Protein AF-A0A6J0NWN3-F1 (afdb_monomer)

Structure (mmCIF, N/CA/C/O backbone):
data_AF-A0A6J0NWN3-F1
#
_entry.id   AF-A0A6J0NWN3-F1
#
loop_
_atom_site.group_PDB
_atom_site.id
_atom_site.type_symbol
_atom_site.label_atom_id
_atom_site.label_alt_id
_atom_site.label_comp_id
_atom_site.label_asym_id
_atom_site.label_entity_id
_atom_site.label_seq_id
_atom_site.pdbx_PDB_ins_code
_atom_site.Cartn_x
_atom_site.Cartn_y
_atom_site.Cartn_z
_atom_site.occupancy
_atom_site.B_iso_or_equiv
_atom_site.auth_seq_id
_atom_site.auth_comp_id
_atom_site.auth_asym_id
_atom_site.auth_atom_id
_atom_site.pdbx_PDB_model_num
ATOM 1 N N . MET A 1 1 ? 22.293 -1.710 -33.296 1.00 41.78 1 MET A N 1
ATOM 2 C CA . MET A 1 1 ? 21.522 -0.456 -33.186 1.00 41.78 1 MET A CA 1
ATOM 3 C C . MET A 1 1 ? 20.021 -0.687 -33.356 1.00 41.78 1 MET A C 1
ATOM 5 O O . MET A 1 1 ? 19.349 -0.685 -32.344 1.00 41.78 1 MET A O 1
ATOM 9 N N . TRP A 1 2 ? 19.490 -1.047 -34.534 1.00 42.94 2 TRP A N 1
ATOM 10 C CA . TRP A 1 2 ? 18.030 -1.229 -34.733 1.00 42.94 2 TRP A CA 1
ATOM 11 C C . TRP A 1 2 ? 17.347 -2.311 -33.869 1.00 42.94 2 TRP A C 1
ATOM 13 O O . TRP A 1 2 ? 16.164 -2.210 -33.553 1.00 42.94 2 TRP A O 1
ATOM 23 N N . LYS A 1 3 ? 18.080 -3.360 -33.472 1.00 55.06 3 LYS A N 1
ATOM 24 C CA . LYS A 1 3 ? 17.537 -4.463 -32.658 1.00 55.06 3 LYS A CA 1
ATOM 25 C C . LYS A 1 3 ? 17.265 -4.073 -31.200 1.00 55.06 3 LYS A C 1
ATOM 27 O O . LYS A 1 3 ? 16.400 -4.683 -30.588 1.00 55.06 3 LYS A O 1
ATOM 32 N N . GLU A 1 4 ? 17.993 -3.096 -30.662 1.00 54.06 4 GLU A N 1
ATOM 33 C CA . GLU A 1 4 ? 17.936 -2.716 -29.242 1.00 54.06 4 GLU A CA 1
ATOM 34 C C . GLU A 1 4 ? 16.808 -1.710 -28.982 1.00 54.06 4 GLU A C 1
ATOM 36 O O . GLU A 1 4 ? 15.993 -1.949 -28.097 1.00 54.06 4 GLU A O 1
ATOM 41 N N . GLU A 1 5 ? 16.653 -0.691 -29.838 1.00 58.50 5 GLU A N 1
ATOM 42 C CA . GLU A 1 5 ? 15.507 0.238 -29.787 1.00 58.50 5 GLU A CA 1
ATOM 43 C C . GLU A 1 5 ? 14.169 -0.489 -29.982 1.00 58.50 5 GLU A C 1
ATOM 45 O O . GLU A 1 5 ? 13.200 -0.222 -29.277 1.00 58.50 5 GLU A O 1
ATOM 50 N N . SER A 1 6 ? 14.117 -1.465 -30.897 1.00 60.59 6 SER A N 1
ATOM 51 C CA . SER A 1 6 ? 12.913 -2.280 -31.125 1.00 60.59 6 SER A CA 1
ATOM 52 C C . SER A 1 6 ? 12.558 -3.145 -29.909 1.00 60.59 6 SER A C 1
ATOM 54 O O . SER A 1 6 ? 11.384 -3.400 -29.644 1.00 60.59 6 SER A O 1
ATOM 56 N N . LEU A 1 7 ? 13.571 -3.604 -29.166 1.00 63.19 7 LEU A N 1
ATOM 57 C CA . LEU A 1 7 ? 13.398 -4.380 -27.941 1.00 63.19 7 LEU A CA 1
ATOM 58 C C . LEU A 1 7 ? 12.872 -3.493 -26.812 1.00 63.19 7 LEU A C 1
ATOM 60 O O . LEU A 1 7 ? 11.888 -3.865 -26.181 1.00 63.19 7 LEU A O 1
ATOM 64 N N . ASP A 1 8 ? 13.448 -2.307 -26.610 1.00 66.19 8 ASP A N 1
ATOM 65 C CA . ASP A 1 8 ? 12.952 -1.312 -25.649 1.00 66.19 8 ASP A CA 1
ATOM 66 C C . ASP A 1 8 ? 11.490 -0.922 -25.934 1.00 66.19 8 ASP A C 1
ATOM 68 O O . ASP A 1 8 ? 10.658 -0.895 -25.022 1.00 66.19 8 ASP A O 1
ATOM 72 N N . LEU A 1 9 ? 11.148 -0.708 -27.210 1.00 69.69 9 LEU A N 1
ATOM 73 C CA . LEU A 1 9 ? 9.812 -0.291 -27.647 1.00 69.69 9 LEU A CA 1
ATOM 74 C C . LEU A 1 9 ? 8.726 -1.356 -27.423 1.00 69.69 9 LEU A C 1
ATOM 76 O O . LEU A 1 9 ? 7.548 -1.017 -27.380 1.00 69.69 9 LEU A O 1
ATOM 80 N N . VAL A 1 10 ? 9.091 -2.634 -27.279 1.00 76.00 10 VAL A N 1
ATOM 81 C CA . VAL A 1 10 ? 8.140 -3.738 -27.058 1.00 76.00 10 VAL A CA 1
ATOM 82 C C . VAL A 1 10 ? 8.166 -4.221 -25.606 1.00 76.00 10 VAL A C 1
ATOM 84 O O . VAL A 1 10 ? 7.109 -4.457 -25.014 1.00 76.00 10 VAL A O 1
ATOM 87 N N . LEU A 1 11 ? 9.345 -4.353 -24.992 1.00 74.56 11 LEU A N 1
ATOM 88 C CA . LEU A 1 11 ? 9.488 -4.913 -23.642 1.00 74.56 11 LEU A CA 1
ATOM 89 C C . LEU A 1 11 ? 8.980 -3.966 -22.548 1.00 74.56 11 LEU A C 1
ATOM 91 O O . LEU A 1 11 ? 8.349 -4.415 -21.593 1.00 74.56 11 LEU A O 1
ATOM 95 N N . VAL A 1 12 ? 9.206 -2.659 -22.696 1.00 73.88 12 VAL A N 1
ATOM 96 C CA . VAL A 1 12 ? 8.743 -1.655 -21.726 1.00 73.88 12 VAL A CA 1
ATOM 97 C C . VAL A 1 12 ? 7.208 -1.581 -21.681 1.00 73.88 12 VAL A C 1
ATOM 99 O O . VAL A 1 12 ? 6.642 -1.786 -20.602 1.00 73.88 12 VAL A O 1
ATOM 102 N N . PRO A 1 13 ? 6.487 -1.355 -22.800 1.00 81.00 13 PRO A N 1
ATOM 103 C CA . PRO A 1 13 ? 5.029 -1.307 -22.764 1.00 81.00 13 PRO A CA 1
ATOM 104 C C . PRO A 1 13 ? 4.400 -2.662 -22.452 1.00 81.00 13 PRO A C 1
ATOM 106 O O . PRO A 1 13 ? 3.373 -2.682 -21.785 1.00 81.00 13 PRO A O 1
ATOM 109 N N . SER A 1 14 ? 5.000 -3.790 -22.852 1.00 77.94 14 SER A N 1
ATOM 110 C CA . SER A 1 14 ? 4.488 -5.111 -22.461 1.00 77.94 14 SER A CA 1
ATOM 111 C C . SER A 1 14 ? 4.636 -5.364 -20.956 1.00 77.94 14 SER A C 1
ATOM 113 O O . SER A 1 14 ? 3.680 -5.804 -20.320 1.00 77.94 14 SER A O 1
ATOM 115 N N . GLY A 1 15 ? 5.773 -5.013 -20.346 1.00 77.75 15 GLY A N 1
ATOM 116 C CA . GLY A 1 15 ? 5.970 -5.113 -18.896 1.00 77.75 15 GLY A CA 1
ATOM 117 C C . GLY A 1 15 ? 5.024 -4.203 -18.107 1.00 77.75 15 GLY A C 1
ATOM 118 O O . GLY A 1 15 ? 4.451 -4.624 -17.100 1.00 77.75 15 GLY A O 1
ATOM 119 N N . LEU A 1 16 ? 4.800 -2.975 -18.585 1.00 79.69 16 LEU A N 1
ATOM 120 C CA . LEU A 1 16 ? 3.795 -2.071 -18.017 1.00 79.69 16 LEU A CA 1
ATOM 121 C C . LEU A 1 16 ? 2.371 -2.605 -18.218 1.00 79.69 16 LEU A C 1
ATOM 123 O O . LEU A 1 16 ? 1.569 -2.544 -17.290 1.00 79.69 16 LEU A O 1
ATOM 127 N N . ALA A 1 17 ? 2.060 -3.175 -19.383 1.00 83.56 17 ALA A N 1
ATOM 128 C CA . ALA A 1 17 ? 0.759 -3.771 -19.666 1.00 83.56 17 ALA A CA 1
ATOM 129 C C . ALA A 1 17 ? 0.465 -4.954 -18.739 1.00 83.56 17 ALA A C 1
ATOM 131 O O . ALA A 1 17 ? -0.656 -5.059 -18.258 1.00 83.56 17 ALA A O 1
ATOM 132 N N . VAL A 1 18 ? 1.455 -5.796 -18.420 1.00 79.88 18 VAL A N 1
ATOM 133 C CA . VAL A 1 18 ? 1.308 -6.883 -17.434 1.00 79.88 18 VAL A CA 1
ATOM 134 C C . VAL A 1 18 ? 0.960 -6.324 -16.050 1.00 79.88 18 VAL A C 1
ATOM 136 O O . VAL A 1 18 ? 0.015 -6.795 -15.417 1.00 79.88 18 VAL A O 1
ATOM 139 N N . MET A 1 19 ? 1.658 -5.276 -15.603 1.00 79.12 19 MET A N 1
ATOM 140 C CA . MET A 1 19 ? 1.384 -4.629 -14.312 1.00 79.12 19 MET A CA 1
ATOM 141 C C . MET A 1 19 ? -0.003 -3.970 -14.275 1.00 79.12 19 MET A C 1
ATOM 143 O O . MET A 1 19 ? -0.746 -4.112 -13.301 1.00 79.12 19 MET A O 1
ATOM 147 N N . VAL A 1 20 ? -0.384 -3.267 -15.346 1.00 80.69 20 VAL A N 1
ATOM 148 C CA . VAL A 1 20 ? -1.708 -2.644 -15.470 1.00 80.69 20 VAL A CA 1
ATOM 149 C C . VAL A 1 20 ? -2.794 -3.714 -15.525 1.00 80.69 20 VAL A C 1
ATOM 151 O O . VAL A 1 20 ? -3.775 -3.608 -14.793 1.00 80.69 20 VAL A O 1
ATOM 154 N N . ALA A 1 21 ? -2.612 -4.772 -16.315 1.00 82.06 21 ALA A N 1
ATOM 155 C CA . ALA A 1 21 ? -3.548 -5.886 -16.404 1.00 82.06 21 ALA A CA 1
ATOM 156 C C . ALA A 1 21 ? -3.744 -6.563 -15.042 1.00 82.06 21 ALA A C 1
ATOM 158 O O . ALA A 1 21 ? -4.883 -6.833 -14.667 1.00 82.06 21 ALA A O 1
ATOM 159 N N . TYR A 1 22 ? -2.672 -6.755 -14.262 1.00 80.69 22 TYR A N 1
ATOM 160 C CA . TYR A 1 22 ? -2.761 -7.262 -12.892 1.00 80.69 22 TYR A CA 1
ATOM 161 C C . TYR A 1 22 ? -3.621 -6.356 -12.000 1.00 80.69 22 TYR A C 1
ATOM 163 O O . TYR A 1 22 ? -4.549 -6.820 -11.334 1.00 80.69 22 TYR A O 1
ATOM 171 N N . HIS A 1 23 ? -3.351 -5.048 -11.996 1.00 80.06 23 HIS A N 1
ATOM 172 C CA . HIS A 1 23 ? -4.093 -4.104 -11.162 1.00 80.06 23 HIS A CA 1
ATOM 173 C C . HIS A 1 23 ? -5.553 -3.930 -11.603 1.00 80.06 23 HIS A C 1
ATOM 175 O O . HIS A 1 23 ? -6.429 -3.809 -10.745 1.00 80.06 23 HIS A O 1
ATOM 181 N N . VAL A 1 24 ? -5.832 -3.982 -12.909 1.00 80.12 24 VAL A N 1
ATOM 182 C CA . VAL A 1 24 ? -7.192 -3.971 -13.468 1.00 80.12 24 VAL A CA 1
ATOM 183 C C . VAL A 1 24 ? -7.934 -5.252 -13.103 1.00 80.12 24 VAL A C 1
ATOM 185 O O . VAL A 1 24 ? -9.054 -5.171 -12.604 1.00 80.12 24 VAL A O 1
ATOM 188 N N . TRP A 1 25 ? -7.317 -6.425 -13.277 1.00 82.31 25 TRP A N 1
ATOM 189 C CA . TRP A 1 25 ? -7.900 -7.711 -12.881 1.00 82.31 25 TRP A CA 1
ATOM 190 C C . TRP A 1 25 ? -8.230 -7.736 -11.390 1.00 82.31 25 TRP A C 1
ATOM 192 O O . TRP A 1 25 ? -9.324 -8.140 -10.988 1.00 82.31 25 TRP A O 1
ATOM 202 N N . LEU A 1 26 ? -7.311 -7.249 -10.559 1.00 73.81 26 LEU A N 1
ATOM 203 C CA . LEU A 1 26 ? -7.526 -7.189 -9.127 1.00 73.81 26 LEU A CA 1
ATOM 204 C C . LEU A 1 26 ? -8.651 -6.210 -8.766 1.00 73.81 26 LEU A C 1
ATOM 206 O O . LEU A 1 26 ? -9.527 -6.559 -7.977 1.00 73.81 26 LEU A O 1
ATOM 210 N N . GLY A 1 27 ? -8.658 -5.006 -9.344 1.00 74.06 27 GLY A N 1
ATOM 211 C CA . GLY A 1 27 ? -9.721 -4.022 -9.130 1.00 74.06 27 GLY A CA 1
ATOM 212 C C . GLY A 1 27 ? -11.088 -4.560 -9.553 1.00 74.06 27 GLY A C 1
ATOM 213 O O . GLY A 1 27 ? -12.051 -4.485 -8.791 1.00 74.06 27 GLY A O 1
ATOM 214 N N . TYR A 1 28 ? -11.151 -5.200 -10.721 1.00 76.38 28 TYR A N 1
ATOM 215 C CA . TYR A 1 28 ? -12.345 -5.874 -11.215 1.00 76.38 28 TYR A CA 1
ATOM 216 C C . TYR A 1 28 ? -12.824 -6.961 -10.246 1.00 76.38 28 TYR A C 1
ATOM 218 O O . TYR A 1 28 ? -14.009 -7.006 -9.912 1.00 76.38 28 TYR A O 1
ATOM 226 N N . THR A 1 29 ? -11.908 -7.787 -9.738 1.00 70.81 29 THR A N 1
ATOM 227 C CA . THR A 1 29 ? -12.209 -8.873 -8.795 1.00 70.81 29 THR A CA 1
ATOM 228 C C . THR A 1 29 ? -12.703 -8.341 -7.446 1.00 70.81 29 THR A C 1
ATOM 230 O O . THR A 1 29 ? -13.654 -8.888 -6.886 1.00 70.81 29 THR A O 1
ATOM 233 N N . ILE A 1 30 ? -12.125 -7.242 -6.946 1.00 69.19 30 ILE A N 1
ATOM 234 C CA . ILE A 1 30 ? -12.577 -6.565 -5.719 1.00 69.19 30 ILE A CA 1
ATOM 235 C C . ILE A 1 30 ? -14.001 -6.021 -5.886 1.00 69.19 30 ILE A C 1
ATOM 237 O O . ILE A 1 30 ? -14.823 -6.188 -4.987 1.00 69.19 30 ILE A O 1
ATOM 241 N N . ILE A 1 31 ? -14.310 -5.407 -7.033 1.00 73.50 31 ILE A N 1
ATOM 242 C CA . ILE A 1 31 ? -15.620 -4.792 -7.289 1.00 73.50 31 ILE A CA 1
ATOM 243 C C . ILE A 1 31 ? -16.705 -5.849 -7.546 1.00 73.50 31 ILE A C 1
ATOM 245 O O . ILE A 1 31 ? -17.793 -5.759 -6.984 1.00 73.50 31 ILE A O 1
ATOM 249 N N . HIS A 1 32 ? -16.425 -6.864 -8.369 1.00 70.75 32 HIS A N 1
ATOM 250 C CA . HIS A 1 32 ? -17.440 -7.830 -8.816 1.00 70.75 32 HIS A CA 1
ATOM 251 C C . HIS A 1 32 ? -17.602 -9.023 -7.872 1.00 70.75 32 HIS A C 1
ATOM 253 O O . HIS A 1 32 ? -18.655 -9.661 -7.852 1.00 70.75 32 HIS A O 1
ATOM 259 N N . ARG A 1 33 ? -16.576 -9.356 -7.079 1.00 63.59 33 ARG A N 1
ATOM 260 C CA . ARG A 1 33 ? -16.606 -10.478 -6.129 1.00 63.59 33 ARG A CA 1
ATOM 261 C C . ARG A 1 33 ? -16.179 -10.036 -4.721 1.00 63.59 33 ARG A C 1
ATOM 263 O O . ARG A 1 33 ? -15.275 -10.644 -4.140 1.00 63.59 33 ARG A O 1
ATOM 270 N N . PRO A 1 34 ? -16.868 -9.049 -4.111 1.00 59.34 34 PRO A N 1
ATOM 271 C CA . PRO A 1 34 ? -16.498 -8.507 -2.807 1.00 59.34 34 PRO A CA 1
ATOM 272 C C . PRO A 1 34 ? -16.633 -9.533 -1.677 1.00 59.34 34 PRO A C 1
ATOM 274 O O . PRO A 1 34 ? -15.983 -9.388 -0.661 1.00 59.34 34 PRO A O 1
ATOM 277 N N . LYS A 1 35 ? -17.423 -10.605 -1.808 1.00 57.88 35 LYS A N 1
ATOM 278 C CA . LYS A 1 35 ? -17.503 -11.653 -0.766 1.00 57.88 35 LYS A CA 1
ATOM 279 C C . LYS A 1 35 ? -16.363 -12.679 -0.824 1.00 57.88 35 LYS A C 1
ATOM 281 O O . LYS A 1 35 ? -16.180 -13.435 0.120 1.00 57.88 35 LYS A O 1
ATOM 286 N N . LEU A 1 36 ? -15.609 -12.715 -1.923 1.00 57.28 36 LEU A N 1
ATOM 287 C CA . LEU A 1 36 ? -14.528 -13.683 -2.149 1.00 57.28 36 LEU A CA 1
ATOM 288 C C . LEU A 1 36 ? -13.138 -13.044 -2.083 1.00 57.28 36 LEU A C 1
ATOM 290 O O . LEU A 1 36 ? -12.136 -13.754 -2.146 1.00 57.28 36 LEU A O 1
ATOM 294 N N . THR A 1 37 ? -13.055 -11.717 -1.975 1.00 63.34 37 THR A N 1
ATOM 295 C CA . THR A 1 37 ? -11.775 -11.013 -1.972 1.00 63.34 37 THR A CA 1
ATOM 296 C C . THR A 1 37 ? -11.187 -10.918 -0.571 1.00 63.34 37 THR A C 1
ATOM 298 O O . THR A 1 37 ? -11.853 -10.564 0.398 1.00 63.34 37 THR A O 1
ATOM 301 N N . ALA A 1 38 ? -9.884 -11.181 -0.458 1.00 67.06 38 ALA A N 1
ATOM 302 C CA . ALA A 1 38 ? -9.172 -11.100 0.816 1.00 67.06 38 ALA A CA 1
ATOM 303 C C . ALA A 1 38 ? -9.248 -9.699 1.452 1.00 67.06 38 ALA A C 1
ATOM 305 O O . ALA A 1 38 ? -9.157 -9.575 2.671 1.00 67.06 38 ALA A O 1
ATOM 306 N N . VAL A 1 39 ? -9.421 -8.650 0.640 1.00 69.75 39 VAL A N 1
ATOM 307 C CA . VAL A 1 39 ? -9.448 -7.238 1.052 1.00 69.75 39 VAL A CA 1
ATOM 308 C C . VAL A 1 39 ? -10.691 -6.887 1.876 1.00 69.75 39 VAL A C 1
ATOM 310 O O . VAL A 1 39 ? -10.566 -6.303 2.952 1.00 69.75 39 VAL A O 1
ATOM 313 N N . SER A 1 40 ? -11.873 -7.258 1.396 1.00 68.69 40 SER A N 1
ATOM 314 C CA . SER A 1 40 ? -13.166 -7.017 2.052 1.00 68.69 40 SER A CA 1
ATOM 315 C C . SER A 1 40 ? -13.342 -7.890 3.291 1.00 68.69 40 SER A C 1
ATOM 317 O O . SER A 1 40 ? -13.757 -7.397 4.333 1.00 68.69 40 SER A O 1
ATOM 319 N N . LEU A 1 41 ? -12.930 -9.157 3.227 1.00 72.31 41 LEU A N 1
ATOM 320 C CA . LEU A 1 41 ? -12.983 -10.043 4.387 1.00 72.31 41 LEU A CA 1
ATOM 321 C C . LEU A 1 41 ? -12.024 -9.577 5.494 1.00 72.31 41 LEU A C 1
ATOM 323 O O . LEU A 1 41 ? -12.393 -9.549 6.662 1.00 72.31 41 LEU A O 1
ATOM 327 N N . ASN A 1 42 ? -10.821 -9.114 5.129 1.00 80.50 42 ASN A N 1
ATOM 328 C CA . ASN A 1 42 ? -9.913 -8.430 6.056 1.00 80.50 42 ASN A CA 1
ATOM 329 C C . ASN A 1 42 ? -10.560 -7.191 6.692 1.00 80.50 42 ASN A C 1
ATOM 331 O O . ASN A 1 42 ? -10.310 -6.896 7.860 1.00 80.50 42 ASN A O 1
ATOM 335 N N . ALA A 1 43 ? -11.342 -6.433 5.918 1.00 81.81 43 ALA A N 1
ATOM 336 C CA . ALA A 1 43 ? -12.027 -5.252 6.422 1.00 81.81 43 ALA A CA 1
ATOM 337 C C . ALA A 1 43 ? -13.088 -5.615 7.468 1.00 81.81 43 ALA A C 1
ATOM 339 O O . ALA A 1 43 ? -13.176 -4.917 8.479 1.00 81.81 43 ALA A O 1
ATOM 340 N N . GLU A 1 44 ? -13.798 -6.730 7.279 1.00 82.81 44 GLU A N 1
ATOM 341 C CA . GLU A 1 44 ? -14.736 -7.270 8.269 1.00 82.81 44 GLU A CA 1
ATOM 342 C C . GLU A 1 44 ? -14.028 -7.835 9.506 1.00 82.81 44 GLU A C 1
ATOM 344 O O . GLU A 1 44 ? -14.414 -7.506 10.623 1.00 82.81 44 GLU A O 1
ATOM 349 N N . SER A 1 45 ? -12.939 -8.601 9.359 1.00 84.81 45 SER A N 1
ATOM 350 C CA . SER A 1 45 ? -12.174 -9.089 10.520 1.00 84.81 45 SER A CA 1
ATOM 351 C C . SER A 1 45 ? -11.648 -7.940 11.382 1.00 84.81 45 SER A C 1
ATOM 353 O O . SER A 1 45 ? -11.703 -7.998 12.608 1.00 84.81 45 SER A O 1
ATOM 355 N N . ARG A 1 46 ? -11.180 -6.855 10.756 1.00 89.00 46 ARG A N 1
ATOM 356 C CA . ARG A 1 46 ? -10.747 -5.651 11.478 1.00 89.00 46 ARG A CA 1
ATOM 357 C C . ARG A 1 46 ? -11.897 -4.897 12.110 1.00 89.00 46 ARG A C 1
ATOM 359 O O . ARG A 1 46 ? -11.729 -4.345 13.190 1.00 89.00 46 ARG A O 1
ATOM 366 N N . ARG A 1 47 ? -13.050 -4.869 11.446 1.00 89.62 47 ARG A N 1
ATOM 367 C CA . ARG A 1 47 ? -14.269 -4.310 12.017 1.00 89.62 47 ARG A CA 1
ATOM 368 C C . ARG A 1 47 ? -14.627 -5.065 13.293 1.00 89.62 47 ARG A C 1
ATOM 370 O O . ARG A 1 47 ? -14.680 -4.432 14.338 1.00 89.62 47 ARG A O 1
ATOM 377 N N . LEU A 1 48 ? -14.741 -6.393 13.245 1.00 87.50 48 LEU A N 1
ATOM 378 C CA . LEU A 1 48 ? -14.985 -7.233 14.425 1.00 87.50 48 LEU A CA 1
ATOM 379 C C . LEU A 1 48 ? -13.938 -7.009 15.523 1.00 87.50 48 LEU A C 1
ATOM 381 O O . LEU A 1 48 ? -14.303 -6.811 16.677 1.00 87.50 48 LEU A O 1
ATOM 385 N N . TRP A 1 49 ? -12.654 -6.943 15.159 1.00 90.69 49 TRP A N 1
ATOM 386 C CA . TRP A 1 49 ? -11.585 -6.621 16.1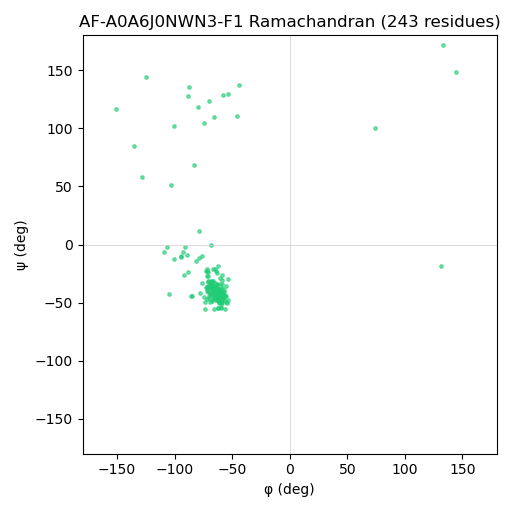05 1.00 90.69 49 TRP A CA 1
ATOM 387 C C . TRP A 1 49 ? -11.817 -5.278 16.811 1.00 90.69 49 TRP A C 1
ATOM 389 O O . TRP A 1 49 ? -11.699 -5.215 18.030 1.00 90.69 49 TRP A O 1
ATOM 399 N N . VAL A 1 50 ? -12.218 -4.222 16.089 1.00 90.88 50 VAL A N 1
ATOM 400 C CA . VAL A 1 50 ? -12.570 -2.928 16.703 1.00 90.88 50 VAL A CA 1
ATOM 401 C C . VAL A 1 50 ? -13.741 -3.076 17.673 1.00 90.88 50 VAL A C 1
ATOM 403 O O . VAL A 1 50 ? -13.664 -2.552 18.780 1.00 90.88 50 VAL A O 1
ATOM 406 N N . PHE A 1 51 ? -14.794 -3.813 17.307 1.00 88.62 51 PHE A N 1
ATOM 407 C CA . PHE A 1 51 ? -15.921 -4.063 18.213 1.00 88.62 51 PHE A CA 1
ATOM 408 C C . PHE A 1 51 ? -15.471 -4.768 19.503 1.00 88.62 51 PHE A C 1
ATOM 410 O O . PHE A 1 51 ? -15.855 -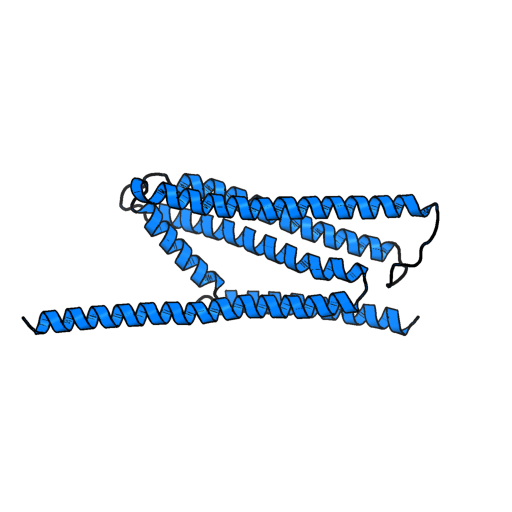4.332 20.582 1.00 88.62 51 PHE A O 1
ATOM 417 N N . CYS A 1 52 ? -14.606 -5.783 19.415 1.00 87.50 52 CYS A N 1
ATOM 418 C CA . CYS A 1 52 ? -14.062 -6.475 20.589 1.00 87.50 52 CYS A CA 1
ATOM 419 C C . CYS A 1 52 ? -13.156 -5.578 21.449 1.00 87.50 52 CYS A C 1
ATOM 421 O O . CYS A 1 52 ? -13.210 -5.627 22.676 1.00 87.50 52 CYS A O 1
ATOM 423 N N . MET A 1 53 ? -12.313 -4.751 20.824 1.00 88.31 53 MET A N 1
ATOM 424 C CA . MET A 1 53 ? -11.417 -3.847 21.555 1.00 88.31 53 MET A CA 1
ATOM 425 C C . MET A 1 53 ? -12.181 -2.726 22.271 1.00 88.31 53 MET A C 1
ATOM 427 O O . MET A 1 53 ? -11.751 -2.284 23.332 1.00 88.31 53 MET A O 1
ATOM 431 N N . MET A 1 54 ? -13.308 -2.279 21.711 1.00 87.19 54 MET A N 1
ATOM 432 C CA . MET A 1 54 ? -14.121 -1.194 22.268 1.00 87.19 54 MET A CA 1
ATOM 433 C C . MET A 1 54 ? -15.203 -1.657 23.256 1.00 87.19 54 MET A C 1
ATOM 435 O O . MET A 1 54 ? -15.816 -0.805 23.895 1.00 87.19 54 MET A O 1
ATOM 439 N N . ASP A 1 55 ? -15.444 -2.966 23.391 1.00 85.88 55 ASP A N 1
ATOM 440 C CA . ASP A 1 55 ? -16.411 -3.516 24.356 1.00 85.88 55 ASP A CA 1
ATOM 441 C C . ASP A 1 55 ? -15.950 -3.324 25.813 1.00 85.88 55 ASP A C 1
ATOM 443 O O . ASP A 1 55 ? -16.742 -2.964 26.684 1.00 85.88 55 ASP A O 1
ATOM 447 N N . ASP A 1 56 ? -14.643 -3.465 26.054 1.00 83.00 56 ASP A N 1
ATOM 448 C CA . ASP A 1 56 ? -14.000 -3.164 27.337 1.00 83.00 56 ASP A CA 1
ATOM 449 C C . ASP A 1 56 ? -12.699 -2.365 27.126 1.00 83.00 56 ASP A C 1
ATOM 451 O O . ASP A 1 56 ? -11.601 -2.935 27.083 1.00 83.00 56 ASP A O 1
ATOM 455 N N . PRO A 1 57 ? -12.792 -1.028 26.992 1.00 79.62 57 PRO A N 1
ATOM 456 C CA . PRO A 1 57 ? -11.626 -0.172 26.782 1.00 79.62 57 PRO A CA 1
ATOM 457 C C . PRO A 1 57 ? -10.634 -0.182 27.951 1.00 79.62 57 PRO A C 1
ATOM 459 O O . PRO A 1 57 ? -9.451 0.077 27.735 1.00 79.62 57 PRO A O 1
ATOM 462 N N . MET A 1 58 ? -11.077 -0.497 29.175 1.00 79.88 58 MET A N 1
ATOM 463 C CA . MET A 1 58 ? -10.199 -0.537 30.351 1.00 79.88 58 MET A CA 1
ATOM 464 C C . MET A 1 58 ? -9.273 -1.752 30.314 1.00 79.88 58 MET A C 1
ATOM 466 O O . MET A 1 58 ? -8.102 -1.647 30.677 1.00 79.88 58 MET A O 1
ATOM 470 N N . LYS A 1 59 ? -9.771 -2.890 29.822 1.00 85.44 59 LYS A N 1
ATOM 471 C CA . LYS A 1 59 ? -8.976 -4.111 29.648 1.00 85.44 59 LYS A CA 1
ATOM 472 C C . LYS A 1 59 ? -8.202 -4.133 28.329 1.00 85.44 59 LYS A C 1
ATOM 474 O O . LYS A 1 59 ? -7.027 -4.497 28.304 1.00 85.44 59 LYS A O 1
ATOM 479 N N . ASN A 1 60 ? -8.847 -3.742 27.231 1.00 86.88 60 ASN A N 1
ATOM 480 C CA . ASN A 1 60 ? -8.334 -3.952 25.873 1.00 86.88 60 ASN A CA 1
ATOM 481 C C . ASN A 1 60 ? -7.680 -2.704 25.257 1.00 86.88 60 ASN A C 1
ATOM 483 O O . ASN A 1 60 ? -6.986 -2.812 24.243 1.00 86.88 60 ASN A O 1
ATOM 487 N N . GLY A 1 61 ? -7.849 -1.523 25.861 1.00 85.31 61 GLY A N 1
ATOM 488 C CA . GLY A 1 61 ? -7.374 -0.258 25.297 1.00 85.31 61 GLY A CA 1
ATOM 489 C C . GLY A 1 61 ? -5.861 -0.212 25.082 1.00 85.31 61 GLY A C 1
ATOM 490 O O . GLY A 1 61 ? -5.405 0.241 24.033 1.00 85.31 61 GLY A O 1
ATOM 491 N N . VAL A 1 62 ? -5.068 -0.744 26.022 1.00 89.31 62 VAL A N 1
ATOM 492 C CA . VAL A 1 62 ? -3.598 -0.787 25.892 1.00 89.31 62 VAL A CA 1
ATOM 493 C C . VAL A 1 62 ? -3.175 -1.653 24.706 1.00 89.31 62 VAL A C 1
ATOM 495 O O . VAL A 1 62 ? -2.348 -1.222 23.900 1.00 89.31 62 VAL A O 1
ATOM 498 N N . LEU A 1 63 ? -3.776 -2.839 24.558 1.00 91.38 63 LEU A N 1
ATOM 499 C CA . LEU A 1 63 ? -3.509 -3.733 23.432 1.00 91.38 63 LEU A CA 1
ATOM 500 C C . LEU A 1 63 ? -3.860 -3.051 22.106 1.00 91.38 63 LEU A C 1
ATOM 502 O O . LEU A 1 63 ? -3.039 -3.041 21.189 1.00 91.38 63 LEU 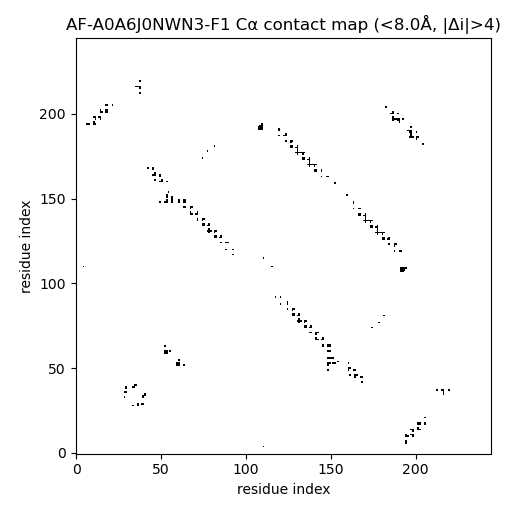A O 1
ATOM 506 N N . ALA A 1 64 ? -5.033 -2.417 22.024 1.00 90.75 64 ALA A N 1
ATOM 507 C CA . ALA A 1 64 ? -5.480 -1.718 20.824 1.00 90.75 64 ALA A CA 1
ATOM 508 C C . ALA A 1 64 ? -4.518 -0.590 20.416 1.00 90.75 64 ALA A C 1
ATOM 510 O O . ALA A 1 64 ? -4.063 -0.544 19.269 1.00 90.75 64 ALA A O 1
ATOM 511 N N . VAL A 1 65 ? -4.147 0.282 21.359 1.00 91.94 65 VAL A N 1
ATOM 512 C CA . VAL A 1 65 ? -3.183 1.373 21.132 1.00 91.94 65 VAL A CA 1
ATOM 513 C C . VAL A 1 65 ? -1.825 0.824 20.707 1.00 91.94 65 VAL A C 1
ATOM 515 O O . VAL A 1 65 ? -1.207 1.346 19.780 1.00 91.94 65 VAL A O 1
ATOM 518 N N . GLN A 1 66 ? -1.355 -0.251 21.339 1.00 94.06 66 GLN A N 1
ATOM 519 C CA . GLN A 1 66 ? -0.072 -0.859 21.006 1.00 94.06 66 GLN A CA 1
ATOM 520 C C . GLN A 1 66 ? -0.068 -1.466 19.598 1.00 94.06 66 GLN A C 1
ATOM 522 O O . GLN A 1 66 ? 0.890 -1.254 18.849 1.00 94.06 66 GLN A O 1
ATOM 527 N N . THR A 1 67 ? -1.138 -2.160 19.202 1.00 94.12 67 THR A N 1
ATOM 528 C CA . THR A 1 67 ? -1.306 -2.664 17.833 1.00 94.12 67 THR A CA 1
ATOM 529 C C . THR A 1 67 ? -1.310 -1.515 16.826 1.00 94.12 67 THR A C 1
ATOM 531 O O . THR A 1 67 ? -0.615 -1.581 15.810 1.00 94.12 67 THR A O 1
ATOM 534 N N . ILE A 1 68 ? -2.035 -0.428 17.101 1.00 94.56 68 ILE A N 1
ATOM 535 C CA . ILE A 1 68 ? -2.079 0.743 16.215 1.00 94.56 68 ILE A CA 1
ATOM 536 C C . ILE A 1 68 ? -0.704 1.417 16.128 1.00 94.56 68 ILE A C 1
ATOM 538 O O . ILE A 1 68 ? -0.254 1.745 15.033 1.00 94.56 68 ILE A O 1
ATOM 542 N N . ARG A 1 69 ? 0.019 1.548 17.245 1.00 94.75 69 ARG A N 1
ATOM 543 C CA . ARG A 1 69 ? 1.376 2.112 17.272 1.00 94.75 69 ARG A CA 1
ATOM 544 C C . ARG A 1 69 ? 2.361 1.297 16.435 1.00 94.75 69 ARG A C 1
ATOM 546 O O . ARG A 1 69 ? 3.194 1.890 15.757 1.00 94.75 69 ARG A O 1
ATOM 553 N N . ASN A 1 70 ? 2.256 -0.034 16.437 1.00 94.25 70 ASN A N 1
ATOM 554 C CA . ASN A 1 70 ? 3.073 -0.882 15.564 1.00 94.25 70 ASN A CA 1
ATOM 555 C C . ASN A 1 70 ? 2.799 -0.591 14.077 1.00 94.25 70 ASN A C 1
ATOM 557 O O . ASN A 1 70 ? 3.723 -0.457 13.279 1.00 94.25 70 ASN A O 1
ATOM 561 N N . ASN A 1 71 ? 1.530 -0.400 13.711 1.00 94.06 71 ASN A N 1
ATOM 562 C CA . ASN A 1 71 ? 1.154 -0.032 12.344 1.00 94.06 71 ASN A CA 1
ATOM 563 C C . ASN A 1 71 ? 1.610 1.388 11.957 1.00 94.06 71 ASN A C 1
ATOM 565 O O . ASN A 1 71 ? 2.021 1.613 10.815 1.00 94.06 71 ASN A O 1
ATOM 569 N N . ILE A 1 72 ? 1.585 2.338 12.902 1.00 95.44 72 ILE A N 1
ATOM 570 C CA . ILE A 1 72 ? 2.171 3.674 12.719 1.00 95.44 72 ILE A CA 1
ATOM 571 C C . ILE A 1 72 ? 3.671 3.545 12.471 1.00 95.44 72 ILE A C 1
ATOM 573 O O . ILE A 1 72 ? 4.156 4.093 11.490 1.00 95.44 72 ILE A O 1
ATOM 577 N N . MET A 1 73 ? 4.394 2.786 13.300 1.00 96.31 73 MET A N 1
ATOM 578 C CA . MET A 1 73 ? 5.831 2.559 13.132 1.00 96.31 73 MET A CA 1
ATOM 579 C C . MET A 1 73 ? 6.147 1.966 11.753 1.00 96.31 73 MET A C 1
ATOM 581 O O . MET A 1 73 ? 7.004 2.500 11.055 1.00 96.31 73 MET A O 1
ATOM 585 N N . ALA A 1 74 ? 5.416 0.934 11.320 1.00 95.56 74 ALA A N 1
ATOM 586 C CA . ALA A 1 74 ? 5.581 0.341 9.992 1.00 95.56 74 ALA A CA 1
ATOM 587 C C . ALA A 1 74 ? 5.326 1.351 8.857 1.00 95.56 74 ALA A C 1
ATOM 589 O O . ALA A 1 74 ? 6.103 1.428 7.907 1.00 95.56 74 ALA A O 1
ATOM 590 N N . SER A 1 75 ? 4.269 2.163 8.967 1.00 95.44 75 SER A N 1
ATOM 591 C CA . SER A 1 75 ? 3.971 3.221 7.988 1.00 95.44 75 SER A CA 1
ATOM 592 C C . SER A 1 75 ? 5.052 4.307 7.977 1.00 95.44 75 SER A C 1
ATOM 594 O O . SER A 1 75 ? 5.434 4.781 6.911 1.00 95.44 75 SER A O 1
ATOM 596 N N . THR A 1 76 ? 5.584 4.680 9.143 1.00 96.62 76 THR A N 1
ATOM 597 C CA . THR A 1 76 ? 6.675 5.653 9.276 1.00 96.62 76 THR A CA 1
ATOM 598 C C . THR A 1 76 ? 7.954 5.135 8.635 1.00 96.62 76 THR A C 1
ATOM 600 O O . THR A 1 76 ? 8.572 5.877 7.883 1.00 96.62 76 THR A O 1
ATOM 603 N N . LEU A 1 77 ? 8.324 3.872 8.867 1.00 96.81 77 LEU A N 1
ATOM 604 C CA . LEU A 1 77 ? 9.494 3.246 8.239 1.00 96.81 77 LEU A CA 1
ATOM 605 C C . LEU A 1 77 ? 9.389 3.247 6.709 1.00 96.81 77 LEU A C 1
ATOM 607 O O . LEU A 1 77 ? 10.356 3.554 6.017 1.00 96.81 77 LEU A O 1
ATOM 611 N N . LEU A 1 78 ? 8.205 2.945 6.169 1.00 95.06 78 LEU A N 1
ATOM 612 C CA . LEU A 1 78 ? 7.965 3.027 4.729 1.00 95.06 78 LEU A CA 1
ATOM 613 C C . LEU A 1 78 ? 7.999 4.477 4.229 1.00 95.06 78 LEU A C 1
ATOM 615 O O . LEU A 1 78 ? 8.602 4.753 3.198 1.00 95.06 78 LEU A O 1
ATOM 619 N N . ALA A 1 79 ? 7.401 5.427 4.949 1.00 96.94 79 ALA A N 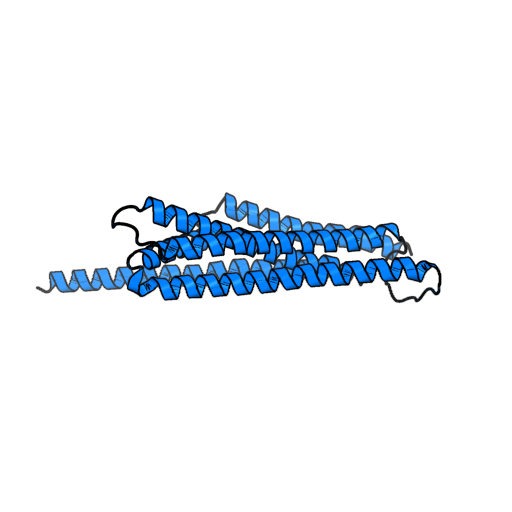1
ATOM 620 C CA . ALA A 1 79 ? 7.446 6.838 4.569 1.00 96.94 79 ALA A CA 1
ATOM 621 C C . ALA A 1 79 ? 8.884 7.380 4.548 1.00 96.94 79 ALA A C 1
ATOM 623 O O . ALA A 1 79 ? 9.270 8.056 3.594 1.00 96.94 79 ALA A O 1
ATOM 624 N N . THR A 1 80 ? 9.693 7.063 5.563 1.00 97.12 80 THR A N 1
ATOM 625 C CA . THR A 1 80 ? 11.093 7.496 5.623 1.00 97.12 80 THR A CA 1
ATOM 626 C C . THR A 1 80 ? 11.913 6.849 4.516 1.00 97.12 80 THR A C 1
ATOM 628 O O . THR A 1 80 ? 12.645 7.559 3.840 1.00 97.12 80 THR A O 1
ATOM 631 N N . ALA A 1 81 ? 11.733 5.553 4.250 1.00 96.12 81 ALA A N 1
ATOM 632 C CA . ALA A 1 81 ? 12.369 4.893 3.111 1.00 96.12 81 ALA A CA 1
ATOM 633 C C . ALA A 1 81 ? 11.975 5.535 1.766 1.00 96.12 81 ALA A C 1
ATOM 635 O O . ALA A 1 81 ? 12.806 5.671 0.874 1.00 96.12 81 ALA A O 1
ATOM 636 N N . ALA A 1 82 ? 10.720 5.965 1.609 1.00 95.56 82 ALA A N 1
ATOM 637 C CA . ALA A 1 82 ? 10.246 6.554 0.359 1.00 95.56 82 ALA A CA 1
ATOM 638 C C . ALA A 1 82 ? 10.917 7.905 0.109 1.00 95.56 82 ALA A C 1
ATOM 640 O O . ALA A 1 82 ? 11.446 8.147 -0.973 1.00 95.56 82 ALA A O 1
ATOM 641 N N . ILE A 1 83 ? 10.926 8.778 1.122 1.00 95.69 83 ILE A N 1
ATOM 642 C CA . ILE A 1 83 ? 11.506 10.115 0.983 1.00 95.69 83 ILE A CA 1
ATOM 643 C C . ILE A 1 83 ? 13.038 10.078 0.896 1.00 95.69 83 ILE A C 1
ATOM 645 O O . ILE A 1 83 ? 13.621 10.886 0.174 1.00 95.69 83 ILE A O 1
ATOM 649 N N . THR A 1 84 ? 13.706 9.126 1.561 1.00 95.81 84 THR A N 1
ATOM 650 C CA . THR A 1 84 ? 15.158 8.948 1.411 1.00 95.81 84 THR A CA 1
ATOM 651 C C . THR A 1 84 ? 15.509 8.482 0.005 1.00 95.81 84 THR A C 1
ATOM 653 O O . THR A 1 84 ? 16.420 9.046 -0.596 1.00 95.81 84 THR A O 1
ATOM 656 N N . LEU A 1 85 ? 14.757 7.536 -0.566 1.00 93.31 85 LEU A N 1
ATOM 657 C CA . LEU A 1 85 ? 14.948 7.103 -1.953 1.00 93.31 85 LEU A CA 1
ATOM 658 C C . LEU A 1 85 ? 14.654 8.231 -2.951 1.00 93.31 85 LEU A C 1
ATOM 660 O O . LEU A 1 85 ? 15.443 8.426 -3.873 1.00 93.31 85 LEU A O 1
ATOM 664 N N . CYS A 1 86 ? 13.606 9.037 -2.732 1.00 92.56 86 CYS A N 1
ATOM 665 C CA . CYS A 1 86 ? 13.375 10.265 -3.505 1.00 92.56 86 CYS A CA 1
ATOM 666 C C . CYS A 1 86 ? 14.599 11.190 -3.487 1.00 92.56 86 CYS A C 1
ATOM 668 O O . CYS A 1 86 ? 15.018 11.677 -4.535 1.00 92.56 86 CYS A O 1
ATOM 670 N N . SER A 1 87 ? 15.174 11.427 -2.303 1.00 93.06 87 SER A N 1
ATOM 671 C CA . SER A 1 87 ? 16.343 12.296 -2.130 1.00 93.06 87 SER A CA 1
ATOM 672 C C . SER A 1 87 ? 17.578 11.742 -2.846 1.00 93.06 87 SER A C 1
ATOM 674 O O . SER A 1 87 ? 18.220 12.462 -3.607 1.00 93.06 87 SER A O 1
ATOM 676 N N . ILE A 1 88 ? 17.866 10.446 -2.684 1.00 91.12 88 ILE A N 1
ATOM 677 C CA . ILE A 1 88 ? 18.996 9.770 -3.342 1.00 91.12 88 ILE A CA 1
ATOM 678 C C . ILE A 1 88 ? 18.884 9.882 -4.866 1.00 91.12 88 ILE A C 1
ATOM 680 O O . ILE A 1 88 ? 19.859 10.230 -5.529 1.00 91.12 88 ILE A O 1
ATOM 684 N N . ILE A 1 89 ? 17.695 9.639 -5.423 1.00 87.06 89 ILE A N 1
ATOM 685 C CA . ILE A 1 89 ? 17.454 9.758 -6.867 1.00 87.06 89 ILE A CA 1
ATOM 686 C C . ILE A 1 89 ? 17.592 11.216 -7.317 1.00 87.06 89 ILE A C 1
ATOM 688 O O . ILE A 1 89 ? 18.214 11.481 -8.343 1.00 87.06 89 ILE A O 1
ATOM 692 N N . GLY A 1 90 ? 17.072 12.172 -6.542 1.00 85.75 90 GLY A N 1
ATOM 693 C CA . GLY A 1 90 ? 17.217 13.600 -6.828 1.00 85.75 90 GLY A CA 1
ATOM 694 C C . GLY A 1 90 ? 18.682 14.047 -6.891 1.00 85.75 90 GLY A C 1
ATOM 695 O O . GLY A 1 90 ? 19.075 14.736 -7.833 1.00 85.75 90 GLY A O 1
ATOM 696 N N . VAL A 1 91 ? 19.508 13.602 -5.938 1.00 87.38 91 VAL A N 1
ATOM 697 C CA . VAL A 1 91 ? 20.959 13.858 -5.938 1.00 87.38 91 VAL A CA 1
ATOM 698 C C . VAL A 1 91 ? 21.628 13.185 -7.133 1.00 87.38 91 VAL A C 1
ATOM 700 O O . VAL A 1 91 ? 22.387 13.839 -7.840 1.00 87.38 91 VAL A O 1
ATOM 703 N N . PHE A 1 92 ? 21.306 11.919 -7.416 1.00 82.69 92 PHE A N 1
ATOM 704 C CA . PHE A 1 92 ? 21.860 11.188 -8.559 1.00 82.69 92 PHE A CA 1
ATOM 705 C C . PHE A 1 92 ? 21.581 11.892 -9.897 1.00 82.69 92 PHE A C 1
ATOM 707 O O . PHE A 1 92 ? 22.472 12.010 -10.737 1.00 82.69 92 PHE A O 1
ATOM 714 N N . VAL A 1 93 ? 20.367 12.412 -10.094 1.00 80.00 93 VAL A N 1
ATOM 715 C CA . VAL A 1 93 ? 20.011 13.193 -11.291 1.00 80.00 93 VAL A CA 1
ATOM 716 C C . VAL A 1 93 ? 20.791 14.510 -11.346 1.00 80.00 93 VAL A C 1
ATOM 718 O O . VAL A 1 93 ? 21.351 14.844 -12.389 1.00 80.00 93 VAL A O 1
ATOM 721 N N . SER A 1 94 ? 20.878 15.231 -10.224 1.00 78.62 94 SER A N 1
ATOM 722 C CA . SER A 1 94 ? 21.594 16.510 -10.134 1.00 78.62 94 SER A CA 1
ATOM 723 C C . SER A 1 94 ? 23.097 16.365 -10.423 1.00 78.62 94 SER A C 1
ATOM 725 O O . SER A 1 94 ? 23.656 17.111 -11.231 1.00 78.62 94 SER A O 1
ATOM 727 N N . SER A 1 95 ? 23.751 15.347 -9.855 1.00 77.31 95 SER A N 1
ATOM 728 C CA . SER A 1 95 ? 25.173 15.060 -10.091 1.00 77.31 95 SER A CA 1
ATOM 729 C C . SER A 1 95 ? 25.471 14.693 -11.548 1.00 77.31 95 SER A C 1
ATOM 731 O O . SER A 1 95 ? 26.473 15.135 -12.100 1.00 77.31 95 SER A O 1
ATOM 733 N N . ASN A 1 96 ? 24.586 13.943 -12.212 1.00 68.06 96 ASN A N 1
ATOM 734 C CA . ASN A 1 96 ? 24.763 13.620 -13.632 1.00 68.06 96 ASN A CA 1
ATOM 735 C C . ASN A 1 96 ? 24.550 14.839 -14.547 1.00 68.06 96 ASN A C 1
ATOM 737 O O . ASN A 1 96 ? 25.212 14.949 -15.575 1.00 68.06 96 ASN A O 1
ATOM 741 N N . SER A 1 97 ? 23.673 15.775 -14.166 1.00 63.31 97 SER A N 1
ATOM 742 C CA . SER A 1 97 ? 23.464 17.027 -14.914 1.00 63.31 97 SER A CA 1
ATOM 743 C C . SER A 1 97 ? 24.619 18.027 -14.790 1.00 63.31 97 SER A C 1
ATOM 745 O O . SER A 1 97 ? 24.793 18.872 -15.659 1.00 63.31 97 SER A O 1
ATOM 747 N N . SER A 1 98 ? 25.427 17.922 -13.732 1.00 56.16 98 SER A N 1
ATOM 748 C CA . SER A 1 98 ? 26.629 18.744 -13.520 1.00 56.16 98 SER A CA 1
ATOM 749 C C . SER A 1 98 ? 27.898 18.086 -14.081 1.00 56.16 98 SER A C 1
ATOM 751 O O . SER A 1 98 ? 28.823 18.781 -14.488 1.00 56.16 98 SER A O 1
ATOM 753 N N . ALA A 1 99 ? 27.927 16.754 -14.188 1.00 53.69 99 ALA A N 1
ATOM 754 C CA . ALA A 1 99 ? 29.007 16.007 -14.835 1.00 53.69 99 ALA A CA 1
ATOM 755 C C . ALA A 1 99 ? 28.966 16.051 -16.377 1.00 53.69 99 ALA A C 1
ATOM 757 O O . ALA A 1 99 ? 29.933 15.655 -17.026 1.00 53.69 99 ALA A O 1
ATOM 758 N N . SER A 1 100 ? 27.894 16.565 -16.997 1.00 48.38 100 SER A N 1
ATOM 759 C CA . SER A 1 100 ? 27.803 16.679 -18.461 1.00 48.38 100 SER A CA 1
ATOM 760 C C . SER A 1 100 ? 28.759 17.707 -19.091 1.00 48.38 100 SER A C 1
ATOM 762 O O . SER A 1 100 ? 28.785 17.815 -20.313 1.00 48.38 100 SER A O 1
ATOM 764 N N . GLU A 1 101 ? 29.578 18.417 -18.304 1.00 47.56 101 GLU A N 1
ATOM 765 C CA . GLU A 1 101 ? 30.717 19.203 -18.812 1.00 47.56 101 GLU A CA 1
ATOM 766 C C . GLU A 1 101 ? 32.059 18.448 -18.783 1.00 47.56 101 GLU A C 1
ATOM 768 O O . GLU A 1 101 ? 33.023 18.893 -19.404 1.00 47.56 101 GLU A O 1
ATOM 773 N N . SER A 1 102 ? 32.162 17.284 -18.128 1.00 42.53 102 SER A N 1
ATOM 774 C CA . SER A 1 102 ? 33.419 16.525 -18.115 1.00 42.53 102 SER A CA 1
ATOM 775 C C . SER A 1 102 ? 33.223 15.014 -17.985 1.00 42.53 102 SER A C 1
ATOM 777 O O . SER A 1 102 ? 32.845 14.472 -16.952 1.00 42.53 102 SER A O 1
ATOM 779 N N . THR A 1 103 ? 33.654 14.324 -19.043 1.00 40.38 103 THR A N 1
ATOM 780 C CA . THR A 1 103 ? 33.950 12.883 -19.129 1.00 40.38 103 THR A CA 1
ATOM 781 C C . THR A 1 103 ? 32.768 11.910 -19.159 1.00 40.38 103 THR A C 1
ATOM 783 O O . THR A 1 103 ? 32.228 11.459 -18.153 1.00 40.38 103 THR A O 1
ATOM 786 N N . ALA A 1 104 ? 32.472 11.475 -20.385 1.00 44.91 104 ALA A N 1
ATOM 787 C CA . ALA A 1 104 ? 31.740 10.259 -20.689 1.00 44.91 104 ALA A CA 1
ATOM 788 C C . ALA A 1 104 ? 32.370 9.034 -20.002 1.00 44.91 104 ALA A C 1
ATOM 790 O O . ALA A 1 104 ? 33.558 8.760 -20.172 1.00 44.91 104 ALA A O 1
ATOM 791 N N . SER A 1 105 ? 31.553 8.251 -19.297 1.00 40.66 105 SER A N 1
ATOM 792 C CA . SER A 1 105 ? 31.868 6.861 -18.949 1.00 40.66 105 SER A CA 1
ATOM 793 C C . SER A 1 105 ? 30.746 5.917 -19.428 1.00 40.66 105 SER A C 1
ATOM 795 O O . SER A 1 105 ? 29.578 6.312 -19.443 1.00 40.66 105 SER A O 1
ATOM 797 N N . PRO A 1 106 ? 31.065 4.687 -19.887 1.00 48.03 106 PRO A N 1
ATOM 798 C CA . PRO A 1 106 ? 30.200 3.897 -20.766 1.00 48.03 106 PRO A CA 1
ATOM 799 C C . PRO A 1 106 ? 29.457 2.776 -20.016 1.00 48.03 106 PRO A C 1
ATOM 801 O O . PRO A 1 106 ? 29.541 1.616 -20.407 1.00 48.03 106 PRO A O 1
ATOM 804 N N . ILE A 1 107 ? 28.779 3.083 -18.905 1.00 43.50 107 ILE A N 1
ATOM 805 C CA . ILE A 1 107 ? 28.172 2.043 -18.039 1.00 43.50 107 ILE A CA 1
ATOM 806 C C . ILE A 1 107 ? 26.636 1.961 -18.137 1.00 43.50 107 ILE A C 1
ATOM 808 O O . ILE A 1 107 ? 26.029 1.061 -17.564 1.00 43.50 107 ILE A O 1
ATOM 812 N N . ILE A 1 108 ? 25.976 2.820 -18.918 1.00 47.00 108 ILE A N 1
ATOM 813 C CA . ILE A 1 108 ? 24.511 2.777 -19.045 1.00 47.00 108 ILE A CA 1
ATOM 814 C C . ILE A 1 108 ? 24.124 2.059 -20.343 1.00 47.00 108 ILE A C 1
ATOM 816 O O . ILE A 1 108 ? 24.215 2.606 -21.439 1.00 47.00 108 ILE A O 1
ATOM 820 N N . TYR A 1 109 ? 23.724 0.797 -20.190 1.00 38.97 109 TYR A N 1
ATOM 821 C CA . TYR A 1 109 ? 23.095 -0.027 -21.218 1.00 38.97 109 TYR A CA 1
ATOM 822 C C . TYR A 1 109 ? 21.637 0.433 -21.404 1.00 38.97 109 TYR A C 1
ATOM 824 O O . TYR A 1 109 ? 20.788 0.188 -20.548 1.00 38.97 109 TYR A O 1
ATOM 832 N N . GLY A 1 110 ? 21.358 1.151 -22.494 1.00 44.19 110 GLY A N 1
ATOM 833 C CA . GLY A 1 110 ? 20.026 1.664 -22.839 1.00 44.19 110 GLY A CA 1
ATOM 834 C C . GLY A 1 110 ? 20.088 3.033 -23.519 1.00 44.19 110 GLY A C 1
ATOM 835 O O . GLY A 1 110 ? 21.005 3.808 -23.266 1.00 44.19 110 GLY A O 1
ATOM 836 N N . ASP A 1 111 ? 19.131 3.294 -24.408 1.00 45.28 111 ASP A N 1
ATOM 837 C CA . ASP A 1 111 ? 19.132 4.368 -25.408 1.00 45.28 111 ASP A CA 1
ATOM 838 C C . ASP A 1 111 ? 19.595 5.766 -24.917 1.00 45.28 111 ASP A C 1
ATOM 840 O O . ASP A 1 111 ? 19.229 6.240 -23.839 1.00 45.28 111 ASP A O 1
ATOM 844 N N . LYS A 1 112 ? 20.416 6.439 -25.736 1.00 55.56 112 LYS A N 1
ATOM 845 C CA . LYS A 1 112 ? 21.299 7.572 -25.374 1.00 55.56 112 LYS A CA 1
ATOM 846 C C . LYS A 1 112 ? 20.595 8.932 -25.249 1.00 55.56 112 LYS A C 1
ATOM 848 O O . LYS A 1 112 ? 21.269 9.962 -25.193 1.00 55.56 112 LYS A O 1
ATOM 853 N N . SER A 1 113 ? 19.263 8.978 -25.229 1.00 63.69 113 SER A N 1
ATOM 854 C CA . SER A 1 113 ? 18.538 10.250 -25.171 1.00 63.69 113 SER A CA 1
ATOM 855 C C . SER A 1 113 ? 18.508 10.810 -23.739 1.00 63.69 113 SER A C 1
ATOM 857 O O . SER A 1 113 ? 17.899 10.192 -22.858 1.00 63.69 113 SER A O 1
ATOM 859 N N . PRO A 1 114 ? 19.089 12.000 -23.477 1.00 68.81 114 PRO A N 1
ATOM 860 C CA . PRO A 1 114 ? 19.055 12.622 -22.149 1.00 68.81 114 PRO A CA 1
ATOM 861 C C . PRO A 1 114 ? 17.617 12.871 -21.669 1.00 68.81 114 PRO A C 1
ATOM 863 O O . PRO A 1 114 ? 17.327 12.763 -20.481 1.00 68.81 114 PRO A O 1
ATOM 866 N N . LEU A 1 115 ? 16.692 13.108 -22.606 1.00 71.38 115 LEU A N 1
ATOM 867 C CA . LEU A 1 115 ? 15.271 13.312 -22.333 1.00 71.38 115 LEU A CA 1
ATOM 868 C C . LEU A 1 115 ? 14.628 12.042 -21.746 1.00 71.38 115 LEU A C 1
ATOM 870 O O . LEU A 1 115 ? 13.897 12.109 -20.756 1.00 71.38 115 LEU A O 1
ATOM 874 N N . LEU A 1 116 ? 14.952 10.867 -22.298 1.00 74.62 116 LEU A N 1
ATOM 875 C CA . LEU A 1 116 ? 14.425 9.591 -21.812 1.00 74.62 116 LEU A CA 1
ATOM 876 C C . LEU A 1 116 ? 14.937 9.279 -20.398 1.00 74.62 116 LEU A C 1
ATOM 878 O O . LEU A 1 116 ? 14.160 8.849 -19.546 1.00 74.62 116 LEU A O 1
ATOM 882 N N . ALA A 1 117 ? 16.212 9.554 -20.112 1.00 74.31 117 ALA A N 1
ATOM 883 C CA . ALA A 1 117 ? 16.782 9.388 -18.775 1.00 74.31 117 ALA A CA 1
ATOM 884 C C . ALA A 1 117 ? 16.107 10.303 -17.733 1.00 74.31 117 ALA A C 1
ATOM 886 O O . ALA A 1 117 ? 15.803 9.858 -16.623 1.00 74.31 117 ALA A O 1
ATOM 887 N N . THR A 1 118 ? 15.801 11.557 -18.082 1.00 80.00 118 THR A N 1
ATOM 888 C CA . THR A 1 118 ? 15.045 12.463 -17.203 1.00 80.00 118 THR A CA 1
ATOM 889 C C . THR A 1 118 ? 13.628 11.950 -16.944 1.00 80.00 118 THR A C 1
ATOM 891 O O . THR A 1 118 ? 13.204 11.907 -15.789 1.00 80.00 118 THR A O 1
ATOM 894 N N . ILE A 1 119 ? 12.911 11.495 -17.980 1.00 81.94 119 ILE A N 1
ATOM 895 C CA . ILE A 1 119 ? 11.555 10.935 -17.833 1.00 81.94 119 ILE A CA 1
ATOM 896 C C . ILE A 1 119 ? 11.561 9.700 -16.923 1.00 81.94 119 ILE A C 1
ATOM 898 O O . ILE A 1 119 ? 10.696 9.585 -16.049 1.00 81.94 119 ILE A O 1
ATOM 902 N N . LYS A 1 120 ? 12.540 8.797 -17.085 1.00 84.44 120 LYS A N 1
ATOM 903 C CA . LYS A 1 120 ? 12.704 7.602 -16.238 1.00 84.44 120 LYS A CA 1
ATOM 904 C C . LYS A 1 120 ? 12.822 7.988 -14.764 1.00 84.44 120 LYS A C 1
ATOM 906 O O . LYS A 1 120 ? 12.018 7.554 -13.941 1.00 84.44 120 LYS A O 1
ATOM 911 N N . ASN A 1 121 ? 13.777 8.860 -14.442 1.00 83.56 121 ASN A N 1
ATOM 912 C CA . ASN A 1 121 ? 14.030 9.288 -13.066 1.00 83.56 12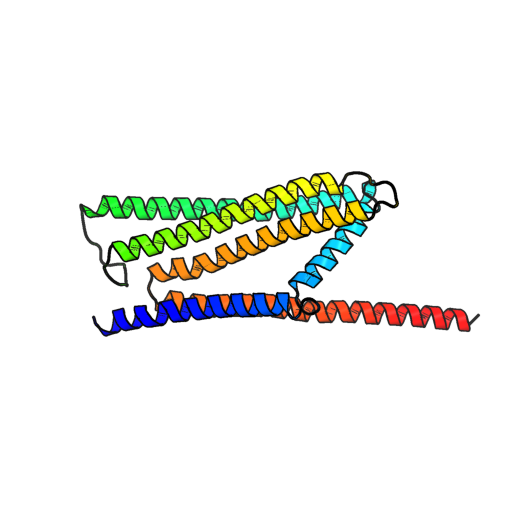1 ASN A CA 1
ATOM 913 C C . ASN A 1 121 ? 12.849 10.057 -12.458 1.00 83.56 121 ASN A C 1
ATOM 915 O O . ASN A 1 121 ? 12.491 9.827 -11.303 1.00 83.56 121 ASN A O 1
ATOM 919 N N . PHE A 1 122 ? 12.197 10.923 -13.238 1.00 87.69 122 PHE A N 1
ATOM 920 C CA . PHE A 1 122 ? 11.016 11.659 -12.790 1.00 87.69 122 PHE A CA 1
ATOM 921 C C . PHE A 1 122 ? 9.831 10.728 -12.493 1.00 87.69 122 PHE A C 1
ATOM 923 O O . PHE A 1 122 ? 9.134 10.904 -11.494 1.00 87.69 122 PHE A O 1
ATOM 930 N N . SER A 1 123 ? 9.643 9.684 -13.306 1.00 87.88 123 SER A N 1
ATOM 931 C CA . SER A 1 123 ? 8.607 8.667 -13.082 1.00 87.88 123 SER A CA 1
ATOM 932 C C . SER A 1 123 ? 8.834 7.899 -11.776 1.00 87.88 123 SER A C 1
ATOM 934 O O . SER A 1 123 ? 7.897 7.702 -11.000 1.00 87.88 123 SER A O 1
ATOM 936 N N . ILE A 1 124 ? 10.085 7.514 -11.490 1.00 90.06 124 ILE A N 1
ATOM 937 C CA . ILE A 1 124 ? 10.452 6.850 -10.229 1.00 90.06 124 ILE A CA 1
ATOM 938 C C . ILE A 1 124 ? 10.208 7.792 -9.037 1.00 90.06 124 ILE A C 1
ATOM 940 O O . ILE A 1 124 ? 9.638 7.373 -8.027 1.00 90.06 124 ILE A O 1
ATOM 944 N N . LEU A 1 125 ? 10.582 9.071 -9.167 1.00 90.75 125 LEU A N 1
ATOM 945 C CA . LEU A 1 125 ? 10.385 10.089 -8.132 1.00 90.75 125 LEU A CA 1
ATOM 946 C C . LEU A 1 125 ? 8.902 10.277 -7.790 1.00 90.75 125 LEU A C 1
ATOM 948 O O . LEU A 1 125 ? 8.541 10.258 -6.615 1.00 90.75 125 LEU A O 1
ATOM 952 N N . ILE A 1 126 ? 8.031 10.407 -8.797 1.00 91.81 126 ILE A N 1
ATOM 953 C CA . ILE A 1 126 ? 6.577 10.503 -8.587 1.00 91.81 126 ILE A CA 1
ATOM 954 C C . ILE A 1 126 ? 6.054 9.263 -7.858 1.00 91.81 126 ILE A C 1
ATOM 956 O O . ILE A 1 126 ? 5.226 9.384 -6.955 1.00 91.81 126 ILE A O 1
ATOM 960 N N . CYS A 1 127 ? 6.545 8.076 -8.219 1.00 91.69 127 CYS A N 1
ATOM 961 C CA . CYS A 1 127 ? 6.116 6.829 -7.600 1.00 91.69 127 CYS A CA 1
ATOM 962 C C . CYS A 1 127 ? 6.470 6.773 -6.104 1.00 91.69 127 CYS A C 1
ATOM 964 O O . CYS A 1 127 ? 5.608 6.475 -5.273 1.00 91.69 127 CYS A O 1
ATOM 966 N N . PHE A 1 128 ? 7.708 7.120 -5.737 1.00 93.44 128 PHE A N 1
ATOM 967 C CA . PHE A 1 128 ? 8.112 7.185 -4.330 1.00 93.44 128 PHE A CA 1
ATOM 968 C C . PHE A 1 128 ? 7.432 8.332 -3.576 1.00 93.44 128 PHE A C 1
ATOM 970 O O . PHE A 1 128 ? 7.043 8.147 -2.424 1.00 93.44 128 PHE A O 1
ATOM 977 N N . LEU A 1 129 ? 7.201 9.484 -4.210 1.00 93.69 129 LEU A N 1
ATOM 978 C CA . LEU A 1 129 ? 6.455 10.582 -3.594 1.00 93.69 129 LEU A CA 1
ATOM 979 C C . LEU A 1 129 ? 5.004 10.177 -3.302 1.00 93.69 129 LEU A C 1
ATOM 981 O O . LEU A 1 129 ? 4.493 10.447 -2.217 1.00 93.69 129 LEU A O 1
ATOM 985 N N . MET A 1 130 ? 4.352 9.474 -4.230 1.00 94.31 130 MET A N 1
ATOM 986 C CA . MET A 1 130 ? 3.023 8.905 -4.007 1.00 94.31 130 MET A CA 1
ATOM 987 C C . MET A 1 130 ? 3.043 7.906 -2.842 1.00 94.31 130 MET A C 1
ATOM 989 O O . MET A 1 130 ? 2.179 7.973 -1.965 1.00 94.31 130 MET A O 1
ATOM 993 N N . ALA A 1 131 ? 4.045 7.020 -2.784 1.00 95.00 131 ALA A N 1
ATOM 994 C CA . ALA A 1 131 ? 4.212 6.075 -1.681 1.00 95.00 131 ALA A CA 1
ATOM 995 C C . ALA A 1 131 ? 4.395 6.789 -0.329 1.00 95.00 131 ALA A C 1
ATOM 997 O O . ALA A 1 131 ? 3.769 6.403 0.663 1.00 95.00 131 ALA A O 1
ATOM 998 N N . PHE A 1 132 ? 5.195 7.857 -0.294 1.00 96.31 132 PHE A N 1
ATOM 999 C CA . PHE A 1 132 ? 5.382 8.714 0.874 1.00 96.31 132 PHE A CA 1
ATOM 1000 C C . PHE A 1 132 ? 4.059 9.344 1.323 1.00 96.31 132 PHE A C 1
ATOM 1002 O O . PHE A 1 132 ? 3.648 9.154 2.468 1.00 96.31 132 PHE A O 1
ATOM 1009 N N . LEU A 1 133 ? 3.353 10.031 0.420 1.00 95.94 133 LEU A N 1
ATOM 1010 C CA . LEU A 1 133 ? 2.088 10.699 0.731 1.00 95.94 133 LEU A CA 1
ATOM 1011 C C . LEU A 1 133 ? 1.034 9.706 1.236 1.00 95.94 133 LEU A C 1
ATOM 1013 O O . LEU A 1 133 ? 0.359 9.983 2.226 1.00 95.94 133 LEU A O 1
ATOM 1017 N N . CYS A 1 134 ? 0.929 8.526 0.619 1.00 95.31 134 CYS A N 1
ATOM 1018 C CA . CYS A 1 134 ? 0.017 7.474 1.067 1.00 95.31 134 CYS A CA 1
ATOM 1019 C C . CYS A 1 134 ? 0.354 6.986 2.486 1.00 95.31 134 CYS A C 1
ATOM 1021 O O . CYS A 1 134 ? -0.540 6.872 3.325 1.00 95.31 134 CYS A O 1
ATOM 1023 N N . ASN A 1 135 ? 1.632 6.762 2.801 1.00 95.19 135 ASN A N 1
ATOM 1024 C CA . ASN A 1 135 ? 2.035 6.354 4.149 1.00 95.19 135 ASN A CA 1
ATOM 1025 C C . ASN A 1 135 ? 1.817 7.467 5.190 1.00 95.19 135 ASN A C 1
ATOM 1027 O O . ASN A 1 135 ? 1.359 7.178 6.294 1.00 95.19 135 ASN A O 1
ATOM 1031 N N . VAL A 1 136 ? 2.032 8.740 4.841 1.00 96.12 136 VAL A N 1
ATOM 1032 C CA . VAL A 1 136 ? 1.695 9.882 5.714 1.00 96.12 136 VAL A CA 1
ATOM 1033 C C . VAL A 1 136 ? 0.191 9.936 6.001 1.00 96.12 136 VAL A C 1
ATOM 1035 O O . VAL A 1 136 ? -0.222 10.125 7.148 1.00 96.12 136 VAL A O 1
ATOM 1038 N N . GLN A 1 137 ? -0.649 9.716 4.985 1.00 96.38 137 GLN A N 1
ATOM 1039 C CA . GLN A 1 137 ? -2.102 9.655 5.166 1.00 96.38 137 GLN A CA 1
ATOM 1040 C C . GLN A 1 137 ? -2.525 8.487 6.062 1.00 96.38 137 GLN A C 1
ATOM 1042 O O . GLN A 1 137 ? -3.364 8.667 6.947 1.00 96.38 137 GLN A O 1
ATOM 1047 N N . SER A 1 138 ? -1.909 7.317 5.882 1.00 96.00 138 SER A N 1
ATOM 1048 C CA . SER A 1 138 ? -2.097 6.154 6.752 1.00 96.00 138 SER A CA 1
ATOM 1049 C C . SER A 1 138 ? -1.794 6.486 8.221 1.00 96.00 138 SER A C 1
ATOM 1051 O O . SER A 1 138 ? -2.643 6.267 9.087 1.00 96.00 138 SER A O 1
ATOM 1053 N N . ILE A 1 139 ? -0.642 7.114 8.501 1.00 95.94 139 ILE A N 1
ATOM 1054 C CA . ILE A 1 139 ? -0.240 7.536 9.857 1.00 95.94 139 ILE A CA 1
ATOM 1055 C C . ILE A 1 139 ? -1.286 8.465 10.479 1.00 95.94 139 ILE A C 1
ATOM 1057 O O . ILE A 1 139 ? -1.670 8.265 11.630 1.00 95.94 139 ILE A O 1
ATOM 1061 N N . ARG A 1 140 ? -1.791 9.447 9.720 1.00 95.75 140 ARG A N 1
ATOM 1062 C CA . ARG A 1 140 ? -2.820 10.382 10.202 1.00 95.75 140 ARG A CA 1
ATOM 1063 C C . ARG A 1 140 ? -4.092 9.655 10.639 1.00 95.75 140 ARG A C 1
ATOM 1065 O O . ARG A 1 140 ? -4.616 9.934 11.717 1.00 95.75 140 ARG A O 1
ATOM 1072 N N . TYR A 1 141 ? -4.588 8.723 9.824 1.00 95.31 141 TYR A N 1
ATOM 1073 C CA . TYR A 1 141 ? -5.778 7.950 10.181 1.00 95.31 141 TYR A CA 1
ATOM 1074 C C . TYR A 1 141 ? -5.519 7.014 11.364 1.00 95.31 141 TYR A C 1
ATOM 1076 O O . TYR A 1 141 ? -6.358 6.949 12.259 1.00 95.31 141 TYR A O 1
ATOM 1084 N N . TYR A 1 142 ? -4.365 6.344 11.427 1.00 95.50 142 TYR A N 1
ATOM 1085 C CA . TYR A 1 142 ? -4.015 5.515 12.581 1.00 95.50 142 TYR A CA 1
ATOM 1086 C C . TYR A 1 142 ? -3.922 6.319 13.875 1.00 95.50 142 TYR A C 1
ATOM 1088 O O . TYR A 1 142 ? -4.460 5.883 14.889 1.00 95.50 142 TYR A O 1
ATOM 1096 N N . ALA A 1 143 ? -3.297 7.497 13.846 1.00 94.19 143 ALA A N 1
ATOM 1097 C CA . ALA A 1 143 ? -3.233 8.379 15.005 1.00 94.19 143 ALA A CA 1
ATOM 1098 C C . ALA A 1 143 ? -4.644 8.743 15.488 1.00 94.19 143 ALA A C 1
ATOM 1100 O O . ALA A 1 143 ? -4.944 8.611 16.672 1.00 94.19 143 ALA A O 1
ATOM 1101 N N . HIS A 1 144 ? -5.546 9.098 14.567 1.00 93.19 144 HIS A N 1
ATOM 1102 C CA . HIS A 1 144 ? -6.931 9.396 14.921 1.00 93.19 144 HIS A CA 1
ATOM 1103 C C . HIS A 1 144 ? -7.656 8.181 15.526 1.00 93.19 144 HIS A C 1
ATOM 1105 O O . HIS A 1 144 ? -8.333 8.314 16.547 1.00 93.19 144 HIS A O 1
ATOM 1111 N N . VAL A 1 145 ? -7.498 6.994 14.936 1.00 93.25 145 VAL A N 1
ATOM 1112 C CA . VAL A 1 145 ? -8.090 5.747 15.448 1.00 93.25 145 VAL A CA 1
ATOM 1113 C C . VAL A 1 145 ? -7.529 5.390 16.827 1.00 93.25 145 VAL A C 1
ATOM 1115 O O . VAL A 1 145 ? -8.286 4.931 17.676 1.00 93.25 145 VAL A O 1
ATOM 1118 N N . SER A 1 146 ? -6.243 5.655 17.085 1.00 91.69 146 SER A N 1
ATOM 1119 C CA . SER A 1 146 ? -5.604 5.401 18.383 1.00 91.69 146 SER A CA 1
ATOM 1120 C C . SER A 1 146 ? -6.247 6.183 19.523 1.00 91.69 146 SER A C 1
ATOM 1122 O O . SER A 1 146 ? -6.294 5.677 20.639 1.00 91.69 146 SER A O 1
ATOM 1124 N N . PHE A 1 147 ? -6.731 7.398 19.257 1.00 89.75 147 PHE A N 1
ATOM 1125 C CA . PHE A 1 147 ? -7.499 8.158 20.241 1.00 89.75 147 PHE A CA 1
ATOM 1126 C C . PHE A 1 147 ? -8.937 7.654 20.340 1.00 89.75 147 PHE A C 1
ATOM 1128 O O . PHE A 1 147 ? -9.460 7.518 21.434 1.00 89.75 147 PHE A O 1
ATOM 1135 N N . LEU A 1 148 ? -9.587 7.346 19.213 1.00 89.12 148 LEU A N 1
ATOM 1136 C CA . LEU A 1 148 ? -10.996 6.940 19.219 1.00 89.12 148 LEU A CA 1
ATOM 1137 C C . LEU A 1 148 ? -11.241 5.573 19.871 1.00 89.12 148 LEU A C 1
ATOM 1139 O O . LEU A 1 148 ? -12.307 5.365 20.444 1.00 89.12 148 LEU A O 1
ATOM 1143 N N . VAL A 1 149 ? -10.287 4.642 19.773 1.00 87.25 149 VAL A N 1
ATOM 1144 C CA . VAL A 1 149 ? -10.437 3.279 20.308 1.00 87.25 149 VAL A CA 1
ATOM 1145 C C . VAL A 1 149 ? -10.386 3.232 21.839 1.00 87.25 149 VAL A C 1
ATOM 1147 O O . VAL A 1 149 ? -10.891 2.286 22.432 1.00 87.25 149 VAL A O 1
ATOM 1150 N N . THR A 1 150 ? -9.802 4.246 22.487 1.00 84.69 150 THR A N 1
ATOM 1151 C CA . THR A 1 150 ? -9.682 4.324 23.953 1.00 84.69 150 THR A CA 1
ATOM 1152 C C . THR A 1 150 ? -10.803 5.117 24.614 1.00 84.69 150 THR A C 1
ATOM 1154 O O . THR A 1 150 ? -10.919 5.100 25.838 1.00 84.69 150 THR A O 1
ATOM 1157 N N . VAL A 1 151 ? -11.642 5.809 23.835 1.00 83.69 151 VAL A N 1
ATOM 1158 C CA . VAL A 1 151 ? -12.772 6.564 24.383 1.00 83.69 151 VAL A CA 1
ATOM 1159 C C . VAL A 1 151 ? -13.829 5.578 24.893 1.00 83.69 151 VAL A C 1
ATOM 1161 O O . VAL A 1 151 ? -14.319 4.765 24.105 1.00 83.69 151 VAL A O 1
ATOM 1164 N N . PRO A 1 152 ? -14.225 5.647 26.179 1.00 69.31 152 PRO A N 1
ATOM 1165 C CA . PRO A 1 152 ? -15.278 4.797 26.713 1.00 69.31 152 PRO A CA 1
ATOM 1166 C C . PRO A 1 152 ? -16.609 5.156 26.049 1.00 69.31 152 PRO A C 1
ATOM 1168 O O . PRO A 1 152 ? -17.173 6.230 26.263 1.00 69.31 152 PRO A O 1
ATOM 1171 N N . VAL A 1 153 ? -17.113 4.257 25.208 1.00 70.25 153 VAL A N 1
ATOM 1172 C CA . VAL A 1 153 ? -18.413 4.419 24.560 1.00 70.25 153 VAL A CA 1
ATOM 1173 C C . VAL A 1 153 ? -19.482 3.836 25.477 1.00 70.25 153 VAL A C 1
ATOM 1175 O O . VAL A 1 153 ? -19.388 2.687 25.900 1.00 70.25 153 VAL A O 1
ATOM 1178 N N . SER A 1 154 ? -20.524 4.616 25.778 1.00 58.84 154 SER A N 1
ATOM 1179 C CA . SER A 1 154 ? -21.684 4.102 26.514 1.00 58.84 154 SER A CA 1
ATOM 1180 C C . SER A 1 154 ? -22.300 2.918 25.756 1.00 58.84 154 SER A C 1
ATOM 1182 O O . SER A 1 154 ? -22.556 3.026 24.548 1.00 58.84 154 SER A O 1
ATOM 1184 N N . ARG A 1 155 ? -22.502 1.789 26.456 1.00 58.12 155 ARG A N 1
ATOM 1185 C CA . ARG A 1 155 ? -23.043 0.530 25.911 1.00 58.12 155 ARG A CA 1
ATOM 1186 C C . ARG A 1 155 ? -24.274 0.823 25.046 1.00 58.12 155 ARG A C 1
ATOM 1188 O O . ARG A 1 155 ? -25.310 1.226 25.559 1.00 58.12 155 ARG A O 1
ATOM 1195 N N . GLY A 1 156 ? -24.149 0.642 23.729 1.00 59.72 156 GLY A N 1
ATOM 1196 C CA . GLY A 1 156 ? -25.263 0.790 22.782 1.00 59.72 156 GLY A CA 1
ATOM 1197 C C . GLY A 1 156 ? -24.987 1.650 21.545 1.00 59.72 156 GLY A C 1
ATOM 1198 O O . GLY A 1 156 ? -25.675 1.481 20.540 1.00 59.72 156 GLY A O 1
ATOM 1199 N N . LYS A 1 157 ? -23.957 2.510 21.533 1.00 73.75 157 LYS A N 1
ATOM 1200 C CA . LYS A 1 157 ? -23.630 3.326 20.342 1.00 73.75 157 LYS A CA 1
ATOM 1201 C C . LYS A 1 157 ? -22.775 2.560 19.322 1.00 73.75 157 LYS A C 1
ATOM 1203 O O . LYS A 1 157 ? -21.618 2.906 19.085 1.00 73.75 157 LYS A O 1
ATOM 1208 N N . LYS A 1 158 ? -23.362 1.538 18.680 1.00 79.62 158 LYS A N 1
ATOM 1209 C CA . LYS A 1 158 ? -22.713 0.747 17.607 1.00 79.62 158 LYS A CA 1
ATOM 1210 C C . LYS A 1 158 ? -22.175 1.616 16.462 1.00 79.62 158 LYS A C 1
ATOM 1212 O O . LYS A 1 158 ? -21.158 1.277 15.866 1.00 79.62 158 LYS A O 1
ATOM 1217 N N . GLU A 1 159 ? -22.809 2.760 16.205 1.00 84.62 159 GLU A N 1
ATOM 1218 C CA . GLU A 1 159 ? -22.382 3.733 15.191 1.00 84.62 159 GLU A CA 1
ATOM 1219 C C . GLU A 1 159 ? -20.963 4.268 15.426 1.00 84.62 159 GLU A C 1
ATOM 1221 O O . GLU A 1 159 ? -20.224 4.497 14.469 1.00 84.62 159 GLU A O 1
ATOM 1226 N N . HIS A 1 160 ? -20.548 4.420 16.688 1.00 86.12 160 HIS A N 1
ATOM 1227 C CA . HIS A 1 160 ? -19.201 4.884 17.008 1.00 86.12 160 HIS A CA 1
ATOM 1228 C C . HIS A 1 160 ? -18.156 3.815 16.668 1.00 86.12 160 HIS A C 1
ATOM 1230 O O . HIS A 1 160 ? -17.173 4.114 15.994 1.00 86.12 160 HIS A O 1
ATOM 1236 N N . CYS A 1 161 ? -18.387 2.555 17.048 1.00 87.88 161 CYS A N 1
ATOM 1237 C CA . CYS A 1 161 ? -17.497 1.443 16.692 1.00 87.88 161 CYS A CA 1
ATOM 1238 C C . CYS A 1 161 ? -17.386 1.276 15.169 1.00 87.88 161 CYS A C 1
ATOM 1240 O O . CYS A 1 161 ? -16.293 1.090 14.635 1.00 87.88 161 CYS A O 1
ATOM 1242 N N . GLU A 1 162 ? -18.504 1.428 14.456 1.00 90.31 162 GLU A N 1
ATOM 1243 C CA . GLU A 1 162 ? -18.555 1.397 12.993 1.00 90.31 162 GLU A CA 1
ATOM 1244 C C . GLU A 1 162 ? -17.720 2.529 12.366 1.00 90.31 162 GLU A C 1
ATOM 1246 O O . GLU A 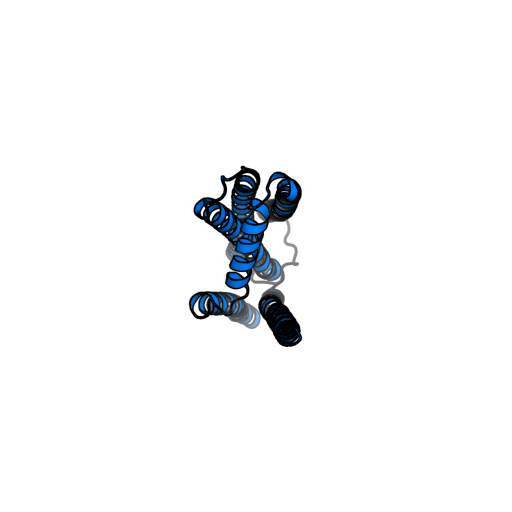1 162 ? -16.982 2.321 11.397 1.00 90.31 162 GLU A O 1
ATOM 1251 N N . TYR A 1 163 ? -17.786 3.732 12.946 1.00 90.75 163 TYR A N 1
ATOM 1252 C CA . TYR A 1 163 ? -16.968 4.870 12.537 1.00 90.75 163 TYR A CA 1
ATOM 1253 C C . TYR A 1 163 ? -15.471 4.611 12.761 1.00 90.75 163 TYR A C 1
ATOM 1255 O O . TYR A 1 163 ? -14.664 4.860 11.859 1.00 90.75 163 TYR A O 1
ATOM 1263 N N . VAL A 1 164 ? -15.083 4.064 13.918 1.00 92.25 164 VAL A N 1
ATOM 1264 C CA . VAL A 1 164 ? -13.684 3.708 14.215 1.00 92.25 164 VAL A CA 1
ATOM 1265 C C . VAL A 1 164 ? -13.176 2.636 13.250 1.00 92.25 164 VAL A C 1
ATOM 1267 O O . VAL A 1 164 ? -12.119 2.810 12.642 1.00 92.25 164 VAL A O 1
ATOM 1270 N N . ALA A 1 165 ? -13.959 1.579 13.017 1.00 92.19 165 ALA A N 1
ATOM 1271 C CA . ALA A 1 165 ? -1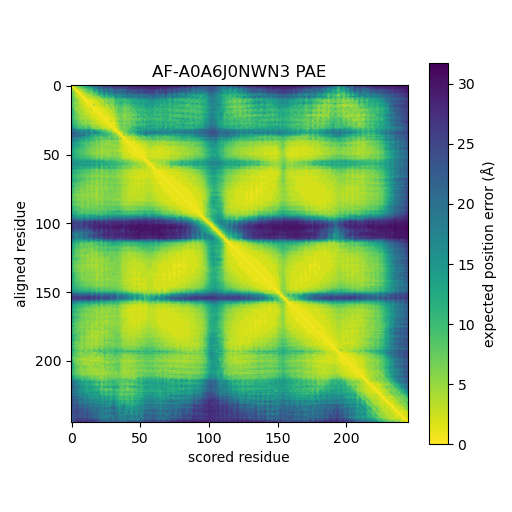3.632 0.520 12.065 1.00 92.19 165 ALA A CA 1
ATOM 1272 C C . ALA A 1 165 ? -13.452 1.054 10.638 1.00 92.19 165 ALA A C 1
ATOM 1274 O O . ALA A 1 165 ? -12.512 0.677 9.933 1.00 92.19 165 ALA A O 1
ATOM 1275 N N . ARG A 1 166 ? -14.312 1.983 10.205 1.00 91.00 166 ARG A N 1
ATOM 1276 C CA . ARG A 1 166 ? -14.199 2.623 8.888 1.00 91.00 166 ARG A CA 1
ATOM 1277 C C . ARG A 1 166 ? -12.922 3.451 8.760 1.00 91.00 166 ARG A C 1
ATOM 1279 O O . ARG A 1 166 ? -12.266 3.386 7.720 1.00 91.00 166 ARG A O 1
ATOM 1286 N N . ASN A 1 167 ? -12.553 4.206 9.793 1.00 92.81 167 ASN A N 1
ATOM 1287 C CA . ASN A 1 167 ? -11.309 4.979 9.800 1.00 92.81 167 ASN A CA 1
ATOM 1288 C C . ASN A 1 167 ? -10.072 4.073 9.818 1.00 92.81 167 ASN A C 1
ATOM 1290 O O . ASN A 1 167 ? -9.126 4.332 9.075 1.00 92.81 167 ASN A O 1
ATOM 1294 N N . LEU A 1 168 ? -10.108 2.969 10.569 1.00 94.06 168 LEU A N 1
ATOM 1295 C CA . LEU A 1 168 ? -9.038 1.969 10.568 1.00 94.06 168 LEU A CA 1
ATOM 1296 C C . LEU A 1 168 ? -8.871 1.323 9.187 1.00 94.06 168 LEU A C 1
ATOM 1298 O O . LEU A 1 168 ? -7.756 1.189 8.686 1.00 94.06 168 LEU A O 1
ATOM 1302 N N . ASN A 1 169 ? -9.980 0.976 8.530 1.00 92.31 169 ASN A N 1
ATOM 1303 C CA . ASN A 1 169 ? -9.955 0.441 7.172 1.00 92.31 169 ASN A CA 1
ATOM 1304 C C . ASN A 1 169 ? -9.386 1.453 6.166 1.00 92.31 169 ASN A C 1
ATOM 1306 O O . ASN A 1 169 ? -8.581 1.070 5.322 1.00 92.31 169 ASN A O 1
ATOM 1310 N N . ARG A 1 170 ? -9.729 2.744 6.283 1.00 91.62 170 ARG A N 1
ATOM 1311 C CA . ARG A 1 170 ? -9.127 3.810 5.461 1.00 91.62 170 ARG A CA 1
ATOM 1312 C C . ARG A 1 170 ? -7.618 3.927 5.674 1.00 91.62 170 ARG A C 1
ATOM 1314 O O . ARG A 1 170 ? -6.900 4.001 4.681 1.00 91.62 170 ARG A O 1
ATOM 1321 N N . ALA A 1 171 ? -7.143 3.890 6.923 1.00 94.25 171 ALA A N 1
ATOM 1322 C CA . ALA A 1 171 ? -5.710 3.908 7.232 1.00 94.25 171 ALA A CA 1
ATOM 1323 C C . ALA A 1 171 ? -4.974 2.784 6.490 1.00 94.25 171 ALA A C 1
ATOM 1325 O O . ALA A 1 171 ? -4.017 3.023 5.757 1.00 94.25 171 ALA A O 1
ATOM 1326 N N . LEU A 1 172 ? -5.503 1.566 6.598 1.00 91.75 172 LEU A N 1
ATOM 1327 C CA . LEU A 1 172 ? -4.927 0.393 5.953 1.00 91.75 172 LEU A CA 1
ATOM 1328 C C . LEU A 1 172 ? -5.003 0.443 4.431 1.00 91.75 172 LEU A C 1
ATOM 1330 O O . LEU A 1 172 ? -4.060 0.007 3.780 1.00 91.75 172 LEU A O 1
ATOM 1334 N N . TYR A 1 173 ? -6.068 0.989 3.841 1.00 90.69 173 TYR A N 1
ATOM 1335 C CA . TYR A 1 173 ? -6.117 1.181 2.390 1.00 90.69 173 TYR A CA 1
ATOM 1336 C C . TYR A 1 173 ? -5.000 2.103 1.902 1.00 90.69 173 TYR A C 1
ATOM 1338 O O . TYR A 1 173 ? -4.325 1.761 0.933 1.00 90.69 173 TYR A O 1
ATOM 1346 N N . PHE A 1 174 ? -4.752 3.220 2.593 1.00 92.19 174 PHE A N 1
ATOM 1347 C CA . PHE A 1 174 ? -3.619 4.094 2.283 1.00 92.19 174 PHE A CA 1
ATOM 1348 C C . PHE A 1 174 ? -2.273 3.394 2.494 1.00 92.19 174 PHE A C 1
ATOM 1350 O O . PHE A 1 174 ? -1.376 3.549 1.669 1.00 92.19 174 PHE A O 1
ATOM 1357 N N . TRP A 1 175 ? -2.141 2.580 3.542 1.00 93.00 175 TRP A N 1
ATOM 1358 C CA . TRP A 1 175 ? -0.934 1.790 3.784 1.00 93.00 175 TRP A CA 1
ATOM 1359 C C . TRP A 1 175 ? -0.653 0.792 2.652 1.00 93.00 175 TRP A C 1
ATOM 1361 O O . TRP A 1 175 ? 0.436 0.792 2.081 1.00 93.00 175 TRP A O 1
ATOM 1371 N N . PHE A 1 176 ? -1.650 -0.008 2.256 1.00 89.88 176 PHE A N 1
ATOM 1372 C CA . PHE A 1 176 ? -1.523 -0.953 1.143 1.00 89.88 176 PHE A CA 1
ATOM 1373 C C . PHE A 1 176 ? -1.268 -0.249 -0.191 1.00 89.88 176 PHE A C 1
ATOM 1375 O O . PHE A 1 176 ? -0.486 -0.744 -1.001 1.00 89.88 176 PHE A O 1
ATOM 1382 N N . LEU A 1 177 ? -1.906 0.901 -0.429 1.00 88.88 177 LEU A N 1
ATOM 1383 C CA . LEU A 1 177 ? -1.664 1.706 -1.624 1.00 88.88 177 LEU A CA 1
ATOM 1384 C C . LEU A 1 177 ? -0.218 2.215 -1.660 1.00 88.88 177 LEU A C 1
ATOM 1386 O O . LEU A 1 177 ? 0.442 2.094 -2.689 1.00 88.88 177 LEU A O 1
ATOM 1390 N N . GLY A 1 178 ? 0.295 2.706 -0.529 1.00 92.12 178 GLY A N 1
ATOM 1391 C CA . GLY A 1 178 ? 1.688 3.123 -0.394 1.00 92.12 178 GLY A CA 1
ATOM 1392 C C . GLY A 1 178 ? 2.665 1.972 -0.630 1.00 92.12 178 GLY A C 1
ATOM 1393 O O . GLY A 1 178 ? 3.630 2.128 -1.374 1.00 92.12 178 GLY A O 1
ATOM 1394 N N . LEU A 1 179 ? 2.386 0.793 -0.069 1.00 90.50 179 LEU A N 1
ATOM 1395 C CA . LEU A 1 179 ? 3.193 -0.411 -0.277 1.00 90.50 179 LEU A CA 1
ATOM 1396 C C . LEU A 1 179 ? 3.191 -0.867 -1.746 1.00 90.50 179 LEU A C 1
ATOM 1398 O O . LEU A 1 179 ? 4.223 -1.259 -2.283 1.00 90.50 179 LEU A O 1
ATOM 1402 N N . ARG A 1 180 ? 2.049 -0.779 -2.433 1.00 89.00 180 ARG A N 1
ATOM 1403 C CA . ARG A 1 180 ? 1.965 -1.104 -3.863 1.00 89.00 180 ARG A CA 1
ATOM 1404 C C . ARG A 1 180 ? 2.676 -0.090 -4.746 1.00 89.00 180 ARG A C 1
ATOM 1406 O O . ARG A 1 180 ? 3.321 -0.499 -5.704 1.00 89.00 180 ARG A O 1
ATOM 1413 N N . ALA A 1 181 ? 2.613 1.197 -4.411 1.00 89.50 181 ALA A N 1
ATOM 1414 C CA . ALA A 1 181 ? 3.423 2.213 -5.075 1.00 89.50 181 ALA A CA 1
ATOM 1415 C C . ALA A 1 181 ? 4.928 1.933 -4.886 1.00 89.50 181 ALA A C 1
ATOM 1417 O O . ALA A 1 181 ? 5.694 2.033 -5.837 1.00 89.50 181 ALA A O 1
ATOM 1418 N N . PHE A 1 182 ? 5.348 1.475 -3.703 1.00 89.12 182 PHE A N 1
ATOM 1419 C CA . PHE A 1 182 ? 6.710 0.974 -3.479 1.00 89.12 182 PHE A CA 1
ATOM 1420 C C . PHE A 1 182 ? 7.068 -0.210 -4.376 1.00 89.12 182 PHE A C 1
ATOM 1422 O O . PHE A 1 182 ? 8.141 -0.251 -4.958 1.00 89.12 182 PHE A O 1
ATOM 1429 N N . TYR A 1 183 ? 6.175 -1.185 -4.511 1.00 88.81 183 TYR A N 1
ATOM 1430 C CA . TYR A 1 183 ? 6.404 -2.328 -5.391 1.00 88.81 183 TYR A CA 1
ATOM 1431 C C . TYR A 1 183 ? 6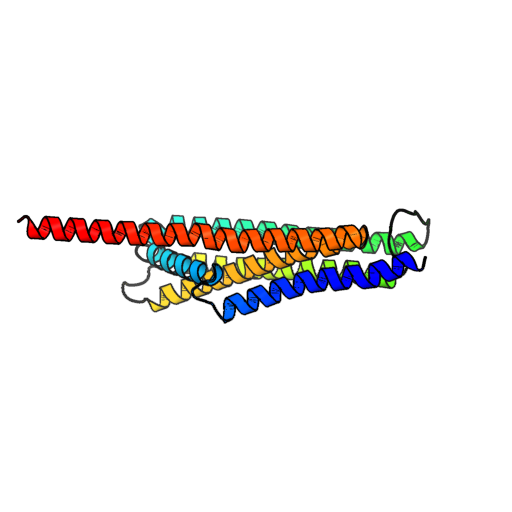.497 -1.936 -6.865 1.00 88.81 183 TYR A C 1
ATOM 1433 O O . TYR A 1 183 ? 7.304 -2.505 -7.596 1.00 88.81 183 TYR A O 1
ATOM 1441 N N . PHE A 1 184 ? 5.724 -0.939 -7.288 1.00 86.88 184 PHE A N 1
ATOM 1442 C CA . PHE A 1 184 ? 5.764 -0.420 -8.650 1.00 86.88 184 PHE A CA 1
ATOM 1443 C C . PHE A 1 184 ? 7.048 0.366 -8.959 1.00 86.88 184 PHE A C 1
ATOM 1445 O O . PHE A 1 184 ? 7.492 0.381 -10.107 1.00 86.88 184 PHE A O 1
ATOM 1452 N N . SER A 1 185 ? 7.693 0.976 -7.958 1.00 88.25 185 SER A N 1
ATOM 1453 C CA . SER A 1 185 ? 8.946 1.705 -8.184 1.00 88.25 185 SER A CA 1
ATOM 1454 C C . SER A 1 185 ? 10.145 0.786 -8.453 1.00 88.25 185 SER A C 1
ATOM 1456 O O . SER A 1 185 ? 11.080 1.218 -9.125 1.00 88.25 185 SER A O 1
ATOM 1458 N N . PHE A 1 186 ? 10.116 -0.484 -8.023 1.00 87.50 186 PHE A N 1
ATOM 1459 C CA . PHE A 1 186 ? 11.201 -1.444 -8.278 1.00 87.50 186 PHE A CA 1
ATOM 1460 C C . PHE A 1 186 ? 11.426 -1.727 -9.775 1.00 87.50 186 PHE A C 1
ATOM 1462 O O . PHE A 1 186 ? 12.548 -1.511 -10.234 1.00 87.50 186 PHE A O 1
ATOM 1469 N N . PRO A 1 187 ? 10.418 -2.141 -10.574 1.00 86.81 187 PRO A N 1
ATOM 1470 C CA . PRO A 1 187 ? 10.604 -2.306 -12.015 1.00 86.81 187 PRO A CA 1
ATOM 1471 C C . PRO A 1 187 ? 11.091 -1.032 -12.710 1.00 86.81 187 PRO A C 1
ATOM 1473 O O . PRO A 1 187 ? 11.978 -1.100 -13.559 1.00 86.81 187 PRO A O 1
ATOM 1476 N N . LEU A 1 188 ? 10.560 0.135 -12.321 1.00 85.44 188 LEU A N 1
ATOM 1477 C CA . LEU A 1 188 ? 10.986 1.421 -12.881 1.00 85.44 188 LEU A CA 1
ATOM 1478 C C . LEU A 1 188 ? 12.453 1.729 -12.562 1.00 85.44 188 LEU A C 1
ATOM 1480 O O . LEU A 1 188 ? 13.163 2.246 -13.418 1.00 85.44 188 LEU A O 1
ATOM 1484 N N . PHE A 1 189 ? 12.925 1.382 -11.365 1.00 85.38 189 PHE A N 1
ATOM 1485 C CA . PHE A 1 189 ? 14.338 1.493 -11.015 1.00 85.38 189 PHE A CA 1
ATOM 1486 C C . PHE A 1 189 ? 15.204 0.527 -11.836 1.00 85.38 189 PHE A C 1
ATOM 1488 O O . PHE A 1 189 ? 16.234 0.928 -12.379 1.00 85.38 189 PHE A O 1
ATOM 1495 N N . LEU A 1 190 ? 14.766 -0.729 -12.002 1.00 84.75 190 LEU A N 1
ATOM 1496 C CA . LEU A 1 190 ? 15.486 -1.729 -12.802 1.00 84.75 190 LEU A CA 1
ATOM 1497 C C . LEU A 1 190 ? 15.565 -1.356 -14.288 1.00 84.75 190 LEU A C 1
ATOM 1499 O O . LEU A 1 190 ? 16.503 -1.769 -14.969 1.00 84.75 190 LEU A O 1
ATOM 1503 N N . TRP A 1 191 ? 14.654 -0.513 -14.775 1.00 82.81 191 TRP A N 1
ATOM 1504 C CA . TRP A 1 191 ? 14.697 0.032 -16.132 1.00 82.81 191 TRP A CA 1
ATOM 1505 C C . TRP A 1 191 ? 15.939 0.895 -16.418 1.00 82.81 191 TRP A C 1
ATOM 1507 O O . TRP A 1 191 ? 16.297 1.092 -17.583 1.00 82.81 191 TRP A O 1
ATOM 1517 N N . ASN A 1 192 ? 16.639 1.380 -15.385 1.00 75.81 192 ASN A N 1
ATOM 1518 C CA . ASN A 1 192 ? 17.926 2.057 -15.555 1.00 75.81 192 ASN A CA 1
ATOM 1519 C C . ASN A 1 192 ? 19.060 1.097 -15.970 1.00 75.81 192 ASN A C 1
ATOM 1521 O O . ASN A 1 192 ? 20.033 1.533 -16.574 1.00 75.81 192 ASN A O 1
ATOM 1525 N N . PHE A 1 193 ? 18.929 -0.203 -15.680 1.00 78.25 193 PHE A N 1
ATOM 1526 C CA . PHE A 1 193 ? 19.887 -1.241 -16.086 1.00 78.25 193 PHE A CA 1
ATOM 1527 C C . PHE A 1 193 ? 19.524 -1.909 -17.423 1.00 78.25 193 PHE A C 1
ATOM 1529 O O . PHE A 1 193 ? 20.286 -2.732 -17.927 1.00 78.25 193 PHE A O 1
ATOM 1536 N N . GLY A 1 194 ? 18.357 -1.582 -17.987 1.00 76.56 194 GLY A N 1
ATOM 1537 C CA . GLY A 1 194 ? 17.888 -2.061 -19.285 1.00 76.56 194 GLY A CA 1
ATOM 1538 C C . GLY A 1 194 ? 16.431 -2.551 -19.280 1.00 76.56 194 GLY A C 1
ATOM 1539 O O . GLY A 1 194 ? 15.811 -2.701 -18.223 1.00 76.56 194 GLY A O 1
ATOM 1540 N N . PRO A 1 195 ? 15.861 -2.842 -20.460 1.00 78.12 195 PRO A N 1
ATOM 1541 C CA . PRO A 1 195 ? 14.481 -3.324 -20.600 1.00 78.12 195 PRO A CA 1
ATOM 1542 C C . PRO A 1 195 ? 14.281 -4.749 -20.074 1.00 78.12 195 PRO A C 1
ATOM 1544 O O . PRO A 1 195 ? 13.229 -5.071 -19.525 1.00 78.12 195 PRO A O 1
ATOM 1547 N N . ILE A 1 196 ? 15.289 -5.614 -20.226 1.00 80.06 196 ILE A N 1
ATOM 1548 C CA . ILE A 1 196 ? 15.236 -7.026 -19.821 1.00 80.06 196 ILE A CA 1
ATOM 1549 C C . ILE A 1 196 ? 15.036 -7.171 -18.299 1.00 80.06 196 ILE A C 1
ATOM 1551 O O . ILE A 1 196 ? 14.063 -7.820 -17.904 1.00 80.06 196 ILE A O 1
ATOM 1555 N N . PRO A 1 197 ? 15.874 -6.567 -17.424 1.00 84.00 197 PRO A N 1
ATOM 1556 C CA . PRO A 1 197 ? 15.665 -6.653 -15.977 1.00 84.00 197 PRO A CA 1
ATOM 1557 C C . PRO A 1 197 ? 14.345 -6.009 -15.530 1.00 84.00 197 PRO A C 1
ATOM 1559 O O . PRO A 1 197 ? 13.703 -6.534 -14.621 1.00 84.00 197 PRO A O 1
ATOM 1562 N N . MET A 1 198 ? 13.889 -4.935 -16.190 1.00 84.94 198 MET A N 1
ATOM 1563 C CA . MET A 1 198 ? 12.571 -4.339 -15.933 1.00 84.94 198 MET A CA 1
ATOM 1564 C C . MET A 1 198 ? 11.440 -5.343 -16.189 1.00 84.94 198 MET A C 1
ATOM 1566 O O . MET A 1 198 ? 10.584 -5.532 -15.327 1.00 84.94 198 MET A O 1
ATOM 1570 N N . PHE A 1 199 ? 11.439 -6.004 -17.350 1.00 82.69 199 PHE A N 1
ATOM 1571 C CA . PHE A 1 199 ? 10.389 -6.951 -17.723 1.00 82.69 199 PHE A CA 1
ATOM 1572 C C . PHE A 1 199 ? 10.338 -8.154 -16.775 1.00 82.69 199 PHE A C 1
ATOM 1574 O O . PHE A 1 199 ? 9.271 -8.496 -16.263 1.00 82.69 199 PHE A O 1
ATOM 1581 N N . VAL A 1 200 ? 11.499 -8.748 -16.473 1.00 86.94 200 VAL A N 1
ATOM 1582 C CA . VAL A 1 200 ? 11.600 -9.849 -15.502 1.00 86.94 200 VAL A CA 1
ATOM 1583 C C . VAL A 1 200 ? 11.071 -9.409 -14.137 1.00 86.94 200 VAL A C 1
ATOM 1585 O O . VAL A 1 200 ? 10.300 -10.141 -13.517 1.00 86.94 200 VAL A O 1
ATOM 1588 N N . CYS A 1 201 ? 11.407 -8.194 -13.695 1.00 87.44 201 CYS A N 1
ATOM 1589 C CA . CYS A 1 201 ? 10.891 -7.635 -12.450 1.00 87.44 201 CYS A CA 1
ATOM 1590 C C . CYS A 1 201 ? 9.367 -7.469 -12.481 1.00 87.44 201 CYS A C 1
ATOM 1592 O O . CYS A 1 201 ? 8.706 -7.882 -11.534 1.00 87.44 201 CYS A O 1
ATOM 1594 N N . CYS A 1 202 ? 8.779 -6.956 -13.566 1.00 86.50 202 CYS A N 1
ATOM 1595 C CA . CYS A 1 202 ? 7.321 -6.867 -13.712 1.00 86.50 202 CYS A CA 1
ATOM 1596 C C . CYS A 1 202 ? 6.642 -8.241 -13.594 1.00 86.50 202 CYS A C 1
ATOM 1598 O O . CYS A 1 202 ? 5.646 -8.376 -12.876 1.00 86.50 202 CYS A O 1
ATOM 1600 N N . CYS A 1 203 ? 7.185 -9.270 -14.253 1.00 85.50 203 CYS A N 1
ATOM 1601 C CA . CYS A 1 203 ? 6.663 -10.635 -14.173 1.00 85.50 203 CYS A CA 1
ATOM 1602 C C . CYS A 1 203 ? 6.798 -11.219 -12.760 1.00 85.50 203 CYS A C 1
ATOM 1604 O O . CYS A 1 203 ? 5.832 -11.771 -12.228 1.00 85.50 203 CYS A O 1
ATOM 1606 N N . MET A 1 204 ? 7.968 -11.070 -12.130 1.00 87.81 204 MET A N 1
ATOM 1607 C CA . MET A 1 204 ? 8.211 -11.528 -10.759 1.00 87.81 204 MET A CA 1
ATOM 1608 C C . MET A 1 204 ? 7.303 -10.816 -9.757 1.00 87.81 204 MET A C 1
ATOM 1610 O O . MET A 1 204 ? 6.646 -11.483 -8.964 1.00 87.81 204 MET A O 1
ATOM 1614 N N . MET A 1 205 ? 7.204 -9.485 -9.814 1.00 86.62 205 MET A N 1
ATOM 1615 C CA . MET A 1 205 ? 6.349 -8.702 -8.921 1.00 86.62 205 MET A CA 1
ATOM 1616 C C . MET A 1 205 ? 4.879 -9.071 -9.102 1.00 86.62 205 MET A C 1
ATOM 1618 O O . MET A 1 205 ? 4.202 -9.332 -8.114 1.00 86.62 205 MET A O 1
ATOM 1622 N N . SER A 1 206 ? 4.395 -9.192 -10.341 1.00 85.62 206 SER A N 1
ATOM 1623 C CA . SER A 1 206 ? 3.017 -9.632 -10.602 1.00 85.62 206 SER A CA 1
ATOM 1624 C C . SER A 1 206 ? 2.755 -11.035 -10.049 1.00 85.62 206 SER A C 1
ATOM 1626 O O . SER A 1 206 ? 1.706 -11.274 -9.456 1.00 85.62 206 SER A O 1
ATOM 1628 N N . SER A 1 207 ? 3.724 -11.947 -10.172 1.00 82.81 207 SER A N 1
ATOM 1629 C CA . SER A 1 207 ? 3.627 -13.314 -9.642 1.00 82.81 207 SER A CA 1
ATOM 1630 C C . SER A 1 207 ? 3.630 -13.342 -8.112 1.00 82.81 207 SER A C 1
ATOM 1632 O O . SER A 1 207 ? 2.819 -14.042 -7.511 1.00 82.81 207 SER A O 1
ATOM 1634 N N . ILE A 1 208 ? 4.499 -12.554 -7.470 1.00 84.81 208 ILE A N 1
ATOM 1635 C CA . ILE A 1 208 ? 4.559 -12.420 -6.008 1.00 84.81 208 ILE A CA 1
ATOM 1636 C C . ILE A 1 208 ? 3.261 -11.813 -5.483 1.00 84.81 208 ILE A C 1
ATOM 1638 O O . ILE A 1 208 ? 2.692 -12.343 -4.534 1.00 84.81 208 ILE A O 1
ATOM 1642 N N . LEU A 1 209 ? 2.769 -10.732 -6.096 1.00 82.12 209 LEU A N 1
ATOM 1643 C CA . LEU A 1 209 ? 1.518 -10.098 -5.687 1.00 82.12 209 LEU A CA 1
ATOM 1644 C C . LEU A 1 209 ? 0.332 -11.049 -5.890 1.00 82.12 209 LEU A C 1
ATOM 1646 O O . LEU A 1 209 ? -0.497 -11.173 -4.991 1.00 82.12 209 LEU A O 1
ATOM 1650 N N . TYR A 1 210 ? 0.294 -11.782 -7.007 1.00 82.00 210 TYR A N 1
ATOM 1651 C CA . TYR A 1 210 ? -0.714 -12.810 -7.248 1.00 82.00 210 TYR A CA 1
ATOM 1652 C C . TYR A 1 210 ? -0.659 -13.918 -6.195 1.00 82.00 210 TYR A C 1
ATOM 1654 O O . TYR A 1 210 ? -1.696 -14.303 -5.657 1.00 82.00 210 TYR A O 1
ATOM 1662 N N . PHE A 1 211 ? 0.533 -14.419 -5.865 1.00 81.00 211 PHE A N 1
ATOM 1663 C CA . PHE A 1 211 ? 0.698 -15.454 -4.851 1.00 81.00 211 PHE A CA 1
ATOM 1664 C C . PHE A 1 211 ? 0.343 -14.942 -3.456 1.00 81.00 211 PHE A C 1
ATOM 1666 O O . PHE A 1 211 ? -0.292 -15.662 -2.694 1.00 81.00 211 PHE A O 1
ATOM 1673 N N . LEU A 1 212 ? 0.697 -13.702 -3.121 1.00 77.69 212 LEU A N 1
ATOM 1674 C CA . LEU A 1 212 ? 0.351 -13.080 -1.848 1.00 77.69 212 LEU A CA 1
ATOM 1675 C C . LEU A 1 212 ? -1.167 -12.914 -1.722 1.00 77.69 212 LEU A C 1
ATOM 1677 O O . LEU A 1 212 ? -1.743 -13.320 -0.711 1.00 77.69 212 LEU A O 1
ATOM 1681 N N . ASP A 1 213 ? -1.825 -12.386 -2.755 1.00 76.25 213 ASP A N 1
ATOM 1682 C CA . ASP A 1 213 ? -3.276 -12.188 -2.776 1.00 76.25 213 ASP A CA 1
ATOM 1683 C C . ASP A 1 213 ? -4.013 -13.551 -2.783 1.00 76.25 213 ASP A C 1
ATOM 1685 O O . ASP A 1 213 ? -4.997 -13.730 -2.056 1.00 76.25 213 ASP A O 1
ATOM 1689 N N . THR A 1 214 ? -3.493 -14.554 -3.503 1.00 73.81 214 THR A N 1
ATOM 1690 C CA . THR A 1 214 ? -4.073 -15.909 -3.590 1.00 73.81 214 THR A CA 1
ATOM 1691 C C . THR A 1 214 ? -3.856 -16.718 -2.314 1.00 73.81 214 THR A C 1
ATOM 1693 O O . THR A 1 214 ? -4.822 -17.239 -1.761 1.00 73.81 214 THR A O 1
ATOM 1696 N N . THR A 1 215 ? -2.634 -16.787 -1.786 1.00 75.50 215 THR A N 1
ATOM 1697 C CA . THR A 1 215 ? -2.309 -17.521 -0.549 1.00 75.50 215 THR A CA 1
ATOM 1698 C C . THR A 1 215 ? -3.054 -16.931 0.637 1.00 75.50 215 THR A C 1
ATOM 1700 O O . THR A 1 215 ? -3.658 -17.667 1.413 1.00 75.50 215 THR A O 1
ATOM 1703 N N . THR A 1 216 ? -3.121 -15.599 0.732 1.00 70.38 216 THR A N 1
ATOM 1704 C CA . THR A 1 216 ? -3.928 -14.931 1.762 1.00 70.38 216 THR A CA 1
ATOM 1705 C C . THR A 1 216 ? -5.402 -15.322 1.647 1.00 70.38 216 THR A C 1
ATOM 1707 O O . THR A 1 216 ? -6.065 -15.524 2.664 1.00 70.38 216 THR A O 1
ATOM 1710 N N . SER A 1 217 ? -5.928 -15.461 0.425 1.00 68.94 217 SER A N 1
ATOM 1711 C CA . SER A 1 217 ? -7.309 -15.905 0.213 1.00 68.94 217 SER A CA 1
ATOM 1712 C C . SER A 1 217 ? -7.525 -17.387 0.554 1.00 68.94 217 SER A C 1
ATOM 1714 O O . SER A 1 217 ? -8.561 -17.731 1.121 1.00 68.94 217 SER A O 1
ATOM 1716 N N . PHE A 1 218 ? -6.553 -18.255 0.257 1.00 70.06 218 PHE A N 1
ATOM 1717 C CA . PHE A 1 218 ? -6.635 -19.700 0.473 1.00 70.06 218 PHE A CA 1
ATOM 1718 C C . PHE A 1 218 ? -6.510 -20.064 1.954 1.00 70.06 218 PHE A C 1
ATOM 1720 O O . PHE A 1 218 ? -7.437 -20.646 2.517 1.00 70.06 218 PHE A O 1
ATOM 1727 N N . THR A 1 219 ? -5.427 -19.635 2.612 1.00 70.75 219 THR A N 1
ATOM 1728 C CA . THR A 1 219 ? -5.194 -19.867 4.047 1.00 70.75 219 THR A CA 1
ATOM 1729 C C . THR A 1 219 ? -6.357 -19.348 4.886 1.00 70.75 219 THR A C 1
ATOM 1731 O O . THR A 1 219 ? -6.756 -19.959 5.874 1.00 70.75 219 THR A O 1
ATOM 1734 N N . ARG A 1 220 ? -6.965 -18.233 4.472 1.00 67.81 220 ARG A N 1
ATOM 1735 C CA . ARG A 1 220 ? -8.112 -17.673 5.185 1.00 67.81 220 ARG A CA 1
ATOM 1736 C C . ARG A 1 220 ? -9.414 -18.423 4.941 1.00 67.81 220 ARG A C 1
ATOM 1738 O O . ARG A 1 220 ? -10.232 -18.486 5.851 1.00 67.81 220 ARG A O 1
ATOM 1745 N N . ARG A 1 221 ? -9.623 -18.987 3.749 1.00 70.81 221 ARG A N 1
ATOM 1746 C CA . ARG A 1 221 ? -10.794 -19.830 3.479 1.00 70.81 221 ARG A CA 1
ATOM 1747 C C . ARG A 1 221 ? -10.782 -21.063 4.382 1.00 70.81 221 ARG A C 1
ATOM 1749 O O . ARG A 1 221 ? -11.802 -21.349 4.994 1.00 70.81 221 ARG A O 1
ATOM 1756 N N . LEU A 1 222 ? -9.612 -21.683 4.545 1.00 74.00 222 LEU A N 1
ATOM 1757 C CA . LEU A 1 222 ? -9.396 -22.778 5.495 1.00 74.00 222 LEU A CA 1
ATOM 1758 C C . LEU A 1 222 ? -9.716 -22.352 6.934 1.00 74.00 222 LEU A C 1
ATOM 1760 O O . LEU A 1 222 ? -10.493 -23.015 7.606 1.00 74.00 222 LEU A O 1
ATOM 1764 N N . HIS A 1 223 ? -9.196 -21.205 7.379 1.00 72.88 223 HIS A N 1
ATOM 1765 C CA . HIS A 1 223 ? -9.443 -20.707 8.738 1.00 72.88 223 HIS A CA 1
ATOM 1766 C C . HIS A 1 223 ? -10.910 -20.316 8.994 1.00 72.88 223 HIS A C 1
ATOM 1768 O O . HIS A 1 223 ? -11.405 -20.391 10.115 1.00 72.88 223 HIS A O 1
ATOM 1774 N N . SER A 1 224 ? -11.622 -19.849 7.965 1.00 70.81 224 SER A N 1
ATOM 1775 C CA . SER A 1 224 ? -13.056 -19.569 8.070 1.00 70.81 224 SER A CA 1
ATOM 1776 C C . SER A 1 224 ? -13.869 -20.857 8.152 1.00 70.81 224 SER A C 1
ATOM 1778 O O . SER A 1 224 ? -14.834 -20.895 8.903 1.00 70.81 224 SER A O 1
ATOM 1780 N N . GLN A 1 225 ? -13.499 -21.887 7.386 1.00 74.94 225 GLN A N 1
ATOM 1781 C CA . GLN A 1 225 ? -14.162 -23.191 7.431 1.00 74.94 225 GLN A CA 1
ATOM 1782 C C . GLN A 1 225 ? -13.931 -23.884 8.773 1.00 74.94 225 GLN A C 1
ATOM 1784 O O . GLN A 1 225 ? -14.893 -24.363 9.359 1.00 74.94 225 GLN A O 1
ATOM 1789 N N . SER A 1 226 ? -12.709 -23.833 9.314 1.00 72.38 226 SER A N 1
ATOM 1790 C CA . SER A 1 226 ? -12.413 -24.428 10.619 1.00 72.38 226 SER A CA 1
ATOM 1791 C C . SER A 1 226 ? -13.233 -23.804 11.750 1.00 72.38 226 SER A C 1
ATOM 1793 O O . SER A 1 226 ? -13.682 -24.516 12.640 1.00 72.38 226 SER A O 1
ATOM 1795 N N . PHE A 1 227 ? -13.469 -22.485 11.728 1.00 68.12 227 PHE A N 1
ATOM 1796 C CA . PHE A 1 227 ? -14.336 -21.844 12.724 1.00 68.12 227 PHE A CA 1
ATOM 1797 C C . PHE A 1 227 ? -15.795 -22.279 12.611 1.00 68.12 227 PHE A C 1
ATOM 1799 O O . PHE A 1 227 ? -16.424 -22.477 13.643 1.00 68.12 227 PHE A O 1
ATOM 1806 N N . VAL A 1 228 ? -16.317 -22.414 11.386 1.00 73.56 228 VAL A N 1
ATOM 1807 C CA . VAL A 1 228 ? -17.694 -22.877 11.156 1.00 73.56 228 VAL A CA 1
ATOM 1808 C C . VAL A 1 228 ? -17.854 -24.313 11.653 1.00 73.56 228 VAL A C 1
ATOM 1810 O O . VAL A 1 228 ? -18.774 -24.593 12.412 1.00 73.56 228 VAL A O 1
ATOM 1813 N N . GLU A 1 229 ? -16.905 -25.186 11.320 1.00 72.75 229 GLU A N 1
ATOM 1814 C CA . GLU A 1 229 ? -16.896 -26.582 11.766 1.00 72.75 229 GLU A CA 1
ATOM 1815 C C . GLU A 1 229 ? -16.793 -26.692 13.298 1.00 72.75 229 GLU A C 1
ATOM 1817 O O . GLU A 1 229 ? -17.531 -27.457 13.911 1.00 72.75 229 GLU A O 1
ATOM 1822 N N . THR A 1 230 ? -15.965 -25.854 13.936 1.00 71.69 230 THR A N 1
ATOM 1823 C CA . THR A 1 230 ? -15.870 -25.792 15.410 1.00 71.69 230 THR A CA 1
ATOM 1824 C C . THR A 1 230 ? -17.167 -25.288 16.053 1.00 71.69 230 THR A C 1
ATOM 1826 O O . THR A 1 230 ? -17.555 -25.767 17.116 1.00 71.69 230 THR A O 1
ATOM 1829 N N . SER A 1 231 ? -17.853 -24.310 15.446 1.00 67.88 231 SER A N 1
ATOM 1830 C CA . SER A 1 231 ? -19.135 -23.833 15.981 1.00 67.88 231 SER A CA 1
ATOM 1831 C C . SER A 1 231 ? -20.246 -24.870 15.833 1.00 67.88 231 SER A C 1
ATOM 1833 O O . SER A 1 231 ? -20.986 -25.092 16.784 1.00 67.88 231 SER A O 1
ATOM 1835 N N . GLU A 1 232 ? -20.320 -25.555 14.688 1.00 77.06 232 GLU A N 1
ATOM 1836 C CA . GLU A 1 232 ? -21.316 -26.606 14.449 1.00 77.06 232 GLU A CA 1
ATOM 1837 C C . GLU A 1 232 ? -21.095 -27.812 15.375 1.00 77.06 232 GLU A C 1
ATOM 1839 O O . GLU A 1 232 ? -22.062 -28.384 15.877 1.00 77.06 232 GLU A O 1
ATOM 1844 N N . SER A 1 233 ? -19.836 -28.166 15.676 1.00 73.62 233 SER A N 1
ATOM 1845 C CA . SER A 1 233 ? -19.539 -29.231 16.640 1.00 73.62 233 SER A CA 1
ATOM 1846 C C . SER A 1 233 ? -19.947 -28.860 18.067 1.00 73.62 233 SER A C 1
ATOM 1848 O O . SER A 1 233 ? -20.499 -29.695 18.778 1.00 73.62 233 SER A O 1
ATOM 1850 N N . MET A 1 234 ? -19.708 -27.612 18.489 1.00 70.38 234 MET A N 1
ATOM 1851 C CA . MET A 1 234 ? -20.103 -27.141 19.822 1.00 70.38 234 MET A CA 1
ATOM 1852 C C . MET A 1 234 ? -21.627 -27.087 19.981 1.00 70.38 234 MET A C 1
ATOM 1854 O O . MET A 1 234 ? -22.140 -27.506 21.017 1.00 70.38 234 MET A O 1
ATOM 1858 N N . ASP A 1 235 ? -22.352 -26.621 18.963 1.00 74.62 235 ASP A N 1
ATOM 1859 C CA . ASP A 1 235 ? -23.818 -26.584 18.991 1.00 74.62 235 ASP A CA 1
ATOM 1860 C C . ASP A 1 235 ? -24.410 -28.004 19.050 1.00 74.62 235 ASP A C 1
ATOM 1862 O O . ASP A 1 235 ? -25.326 -28.252 19.835 1.00 74.62 235 ASP A O 1
ATOM 1866 N N . GLY A 1 236 ? -23.835 -28.963 18.312 1.00 73.94 236 GLY A N 1
ATOM 1867 C CA . GLY A 1 236 ? -24.248 -30.370 18.359 1.00 73.94 236 GLY A CA 1
ATOM 1868 C C . GLY A 1 236 ? -23.976 -31.060 19.704 1.00 73.94 236 GLY A C 1
ATOM 1869 O O . GLY A 1 236 ? -24.796 -31.854 20.170 1.00 73.94 236 GLY A O 1
ATOM 1870 N N . GLU A 1 237 ? -22.859 -30.747 20.369 1.00 75.50 237 GLU A N 1
ATOM 1871 C CA . GLU A 1 237 ? -22.567 -31.246 21.723 1.00 75.50 237 GLU A CA 1
ATOM 1872 C C . GLU A 1 237 ? -23.542 -30.683 22.765 1.00 75.50 237 GLU A C 1
ATOM 1874 O O . GLU A 1 237 ? -24.008 -31.422 23.636 1.00 75.50 237 GLU A O 1
ATOM 1879 N N . ILE A 1 238 ? -23.889 -29.396 22.659 1.00 73.25 238 ILE A N 1
ATOM 1880 C CA . ILE A 1 238 ? -24.869 -28.751 23.540 1.00 73.25 238 ILE A CA 1
ATOM 1881 C C . ILE A 1 238 ? -26.256 -29.368 23.334 1.00 73.25 238 ILE A C 1
ATOM 1883 O O . ILE A 1 238 ? -26.920 -29.694 24.316 1.00 73.25 238 ILE A O 1
ATOM 1887 N N . GLU A 1 239 ? -26.686 -29.579 22.087 1.00 71.56 239 GLU A N 1
ATOM 1888 C CA . GLU A 1 239 ? -27.978 -30.210 21.795 1.00 71.56 239 GLU A CA 1
ATOM 1889 C C . GLU A 1 239 ? -28.040 -31.636 22.361 1.00 71.56 239 GLU A C 1
ATOM 1891 O O . GLU A 1 239 ? -28.993 -31.996 23.050 1.00 71.56 239 GLU A O 1
ATOM 1896 N N . SER A 1 240 ? -26.982 -32.427 22.158 1.00 74.94 240 SER A N 1
ATOM 1897 C CA . SER A 1 240 ? -26.877 -33.795 22.682 1.00 74.94 240 SER A CA 1
ATOM 1898 C C . SER A 1 240 ? -26.915 -33.843 24.216 1.00 74.94 240 SER A C 1
ATOM 1900 O O . SER A 1 240 ? -27.606 -34.681 24.796 1.00 74.94 240 SER A O 1
ATOM 1902 N N . ALA A 1 241 ? -26.240 -32.908 24.893 1.00 71.44 241 ALA A N 1
ATOM 1903 C CA . ALA A 1 241 ? -26.270 -32.796 26.351 1.00 71.44 241 ALA A CA 1
ATOM 1904 C C . ALA A 1 241 ? -27.650 -32.381 26.893 1.00 71.44 241 ALA A C 1
ATOM 1906 O O . ALA A 1 241 ? -28.035 -32.816 27.977 1.00 71.44 241 ALA A O 1
ATOM 1907 N N . VAL A 1 242 ? -28.405 -31.570 26.146 1.00 72.69 242 VAL A N 1
ATOM 1908 C CA . VAL A 1 242 ? -29.775 -31.169 26.504 1.00 72.69 242 VAL A CA 1
ATOM 1909 C C . VAL A 1 242 ? -30.764 -32.329 26.344 1.00 72.69 242 VAL A C 1
ATOM 1911 O O . VAL A 1 242 ? -31.650 -32.467 27.179 1.00 72.69 242 VAL A O 1
ATOM 1914 N N . TYR A 1 243 ? -30.606 -33.187 25.331 1.00 72.50 243 TYR A N 1
ATOM 1915 C CA . TYR A 1 243 ? -31.462 -34.371 25.139 1.00 72.50 243 TYR A CA 1
ATOM 1916 C C . TYR A 1 243 ? -31.114 -35.562 26.051 1.00 72.50 243 TYR A C 1
ATOM 1918 O O . TYR A 1 243 ? -31.879 -36.525 26.109 1.00 72.50 243 TYR A O 1
ATOM 1926 N N . ALA A 1 244 ? -29.971 -35.523 26.743 1.00 67.69 244 ALA A N 1
ATOM 1927 C CA . ALA A 1 244 ? -29.529 -36.562 27.676 1.00 67.69 244 ALA A CA 1
ATOM 1928 C C . ALA A 1 244 ? -29.977 -36.336 29.141 1.00 67.69 244 ALA A C 1
ATOM 1930 O O . ALA A 1 244 ? -29.675 -37.174 29.996 1.00 67.69 244 ALA A O 1
ATOM 1931 N N . LEU A 1 245 ? -30.669 -35.226 29.429 1.00 53.69 245 LEU A N 1
ATOM 1932 C CA . LEU A 1 245 ? -31.287 -34.880 30.721 1.00 53.69 245 LEU A CA 1
ATOM 1933 C C . LEU A 1 245 ? -32.791 -35.179 30.715 1.00 53.69 245 LEU A C 1
ATOM 1935 O O . LEU A 1 245 ? -33.293 -35.593 31.786 1.00 53.69 245 LEU A O 1
#

Foldseek 3Di:
DVVAVVCLVPLVVVLVVLLVVLVVVLVCCCVVPVVLFLLNVVLVVLLVVLVVLQVDLPVRLVVLLVVLVVLLVVLVVLLVVLVVVLVVLVVVLVVVVVCVVDDDDDQFDDDDDPVVVVVLSVVLNVLSVLLNVLSVLLNVLSVVLSVLSNDNDDPPPSVSSVVSSVSNSSSVVSNVSSVVSVLVSVLSVCCRNHSVSSSVSSVVSSVVVVCVRVVSSVVVVVVVVVVVVVVVVVVVVVVVVVVVD

Radius of gyration: 24.44 Å; Cα contacts (8 Å, |Δi|>4): 200; chains: 1; bounding box: 65×56×66 Å

Mean predicted aligned error: 10.21 Å

pLDDT: mean 79.69, std 13.81, range [38.97, 97.12]

Secondary structure (DSSP, 8-state):
-HHHHHHHHHHHHHHHHHHHHHHHHHHHHHHH-TTT-HHHHHHHHHHHHHHHHHH-HHHHHHHHHHHHHHHHHHHHHHHHHHHHHHHHHHHHHHHHHHHTTS-------S---HHHHHHHHHHHHHHHHHHHHHHHHHHHHHHHHHHHTTS---TT-HHHHHHHHHHHHHHHHHHHHHHHHHHHHHHHHHTTS-HHHHHHHHHHHHHHHHHHHHHHHHHHHHHHHHHHHHHHHHHHHHHHHHHT-

Sequence (245 aa):
MWKEESLDLVLVPSGLAVMVAYHVWLGYTIIHRPKLTAVSLNAESRRLWVFCMMDDPMKNGVLAVQTIRNNIMASTLLATAAITLCSIIGVFVSSNSSASESTASPIIYGDKSPLLATIKNFSILICFLMAFLCNVQSIRYYAHVSFLVTVPVSRGKKEHCEYVARNLNRALYFWFLGLRAFYFSFPLFLWNFGPIPMFVCCCMMSSILYFLDTTTSFTRRLHSQSFVETSESMDGEIESAVYAL

InterPro domains:
  IPR006747 Protein of unknown function DUF599 [PF04654] (10-216)

Solvent-accessible surface area (backbone atoms only — not comparable to full-atom values): 12628 Å² total; per-residue (Å²): 114,76,71,56,59,56,43,44,69,47,37,46,58,50,28,48,47,52,48,49,50,50,54,49,53,48,52,49,41,48,70,77,36,47,90,74,29,52,68,51,53,49,46,50,56,47,33,53,49,39,47,62,32,47,73,41,29,88,79,30,21,66,60,50,37,51,55,42,49,52,52,36,50,54,28,48,54,50,22,52,53,21,52,52,51,36,49,53,51,52,49,55,53,52,54,55,68,65,40,74,83,61,79,92,76,96,80,68,54,64,82,89,49,69,67,57,56,50,51,51,54,51,52,36,38,52,29,25,49,50,16,20,54,25,13,54,51,13,36,55,33,37,56,53,34,45,56,57,47,52,55,85,64,69,92,80,58,60,67,57,47,51,50,46,26,52,41,46,47,50,15,48,51,28,37,53,50,12,53,49,29,49,60,58,29,49,31,56,56,35,42,64,73,18,45,66,58,15,29,54,39,31,55,51,52,52,48,50,52,48,48,52,54,46,49,56,35,49,61,46,50,53,56,52,50,54,51,53,54,54,50,54,51,53,54,51,52,52,52,52,58,61,76,72,111

Nearest PDB structures (foldseek):
  8otz-assembly1_DW  TM=3.944E-01  e=1.061E+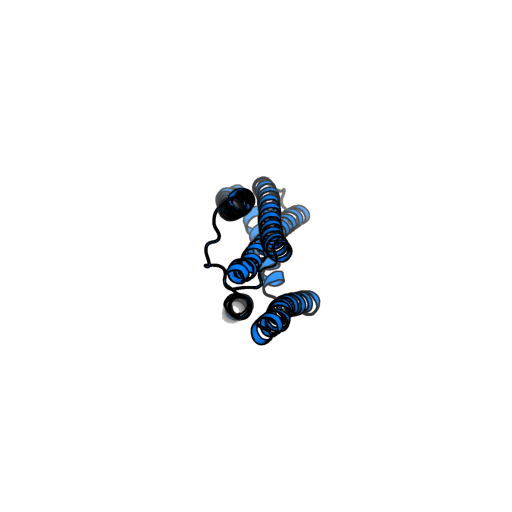00  Bos taurus
  6ixe-assembly1_A  TM=2.790E-01  e=4.072E-01  Homo sapiens
  6ixv-assembly3_C  TM=2.216E-01  e=2.861E-01  Homo sapiens
  8snb-assembly1_1G  TM=3.308E-01  e=1.757E+00  Strongylocentrotus purpuratus
  7sqc-assembly1_1H  TM=2.370E-01  e=1.061E+00  Chlamydomonas reinhardtii

Organism: Raphanus sativus (NCBI:txid3726)